Protein AF-A0A9P7VKJ1-F1 (afdb_monomer_lite)

Sequence (214 aa):
MSGSARKLKNKEVDGASSAIRGIANLFDVEMRRRIWWDVLYYDVFVSDALGHSPLIGDDFNTKLPVADVDEKIFSPVSTRIPTPKDLTGFSRDGFRYFDVKCRLALLVRAIQRRIYGHGSSSTSKNGYGYTIDQAASMESEIRSWLNDLTPCYRLDITDLDLSDPDPVLAAQRCEVSITVHRLIIKIYMPFLKKHASVSETVPAPHQASFGSVN

InterPro domains:
  IPR007219 Xylanolytic transcriptional activator, regulatory domain [PF04082] (28-86)

Foldseek 3Di:
DDDDDDDDDPPPDDPPPVPPDDPQAPLSLLVVLLVVLVVLLCLQVVCVVVVHQRPDDPPDDRDQHDQQAPQVPRDSPDNDGDGDPDPDADDPSTRNLSSVSSVLSVLSNVLVCLVPVQVPPPPCPPPDGQDPVNLVVSLVVLVVSLVVDDPLLADDPVPVPPPDDPVVSVVSNCVSVVSSVVSSCVSCVQVPDPPPDDDDDDDDDDGGDDDDDD

Organism: NCBI:txid856835

Secondary structure (DSSP, 8-state):
--------------TTS-TT-----HHHHHHHHHHHHHHHHHHHHHHHHHTPPPSS-S---PPPPPSS--TTT--TT-SSPPPPS--SS--TT-SHHHHHHHHHHHHHHHHHHHHHHTS--TT-TT---S-HHHHHHHHHHHHHHHHHS-GGGS--STT-SSS---HHHHHHHHHHHHHHHHHHHHHHHHHHS--S---SS---------PPP-

Structure (mmCIF, N/CA/C/O backbone):
data_AF-A0A9P7VKJ1-F1
#
_entry.id   AF-A0A9P7VKJ1-F1
#
loop_
_atom_site.group_PDB
_atom_site.id
_atom_site.type_symbol
_atom_site.label_atom_id
_atom_site.label_alt_id
_atom_site.label_comp_id
_atom_site.label_asym_id
_atom_site.label_entity_id
_atom_site.label_seq_id
_atom_site.pdbx_PDB_ins_code
_atom_site.Cartn_x
_atom_site.Cartn_y
_atom_site.Cartn_z
_atom_site.occupancy
_atom_site.B_iso_or_equiv
_atom_site.auth_seq_id
_atom_site.auth_comp_id
_atom_site.auth_asym_id
_atom_site.auth_atom_id
_atom_site.pdbx_PDB_model_num
ATOM 1 N N . MET A 1 1 ? 14.820 -13.842 -75.785 1.00 42.66 1 MET A N 1
ATOM 2 C CA . MET A 1 1 ? 14.315 -12.605 -75.152 1.00 42.66 1 MET A CA 1
ATOM 3 C C . MET A 1 1 ? 13.175 -13.008 -74.234 1.00 42.66 1 MET A C 1
ATOM 5 O O . MET A 1 1 ? 12.187 -13.546 -74.708 1.00 42.66 1 MET A O 1
ATOM 9 N N . SER A 1 2 ? 13.423 -12.922 -72.927 1.00 36.62 2 SER A N 1
ATOM 10 C CA . SER A 1 2 ? 12.633 -13.532 -71.852 1.00 36.62 2 SER A CA 1
ATOM 11 C C . SER A 1 2 ? 11.559 -12.559 -71.362 1.00 36.62 2 SER A C 1
ATOM 13 O O . SER A 1 2 ? 11.878 -11.422 -71.018 1.00 36.62 2 SER A O 1
ATOM 15 N N . GLY A 1 3 ? 10.300 -13.000 -71.375 1.00 35.72 3 GLY A N 1
ATOM 16 C CA . GLY A 1 3 ? 9.125 -12.238 -70.964 1.00 35.72 3 GLY A CA 1
ATOM 17 C C . GLY A 1 3 ? 8.563 -12.747 -69.636 1.00 35.72 3 GLY A C 1
ATOM 18 O O . GLY A 1 3 ? 8.190 -13.906 -69.504 1.00 35.72 3 GLY A O 1
ATOM 19 N N . SER A 1 4 ? 8.543 -11.831 -68.674 1.00 41.16 4 SER A N 1
ATOM 20 C CA . SER A 1 4 ? 8.035 -11.875 -67.301 1.00 41.16 4 SER A CA 1
ATOM 21 C C . SER A 1 4 ? 6.700 -12.612 -67.072 1.00 41.16 4 SER A C 1
ATOM 23 O O . SER A 1 4 ? 5.684 -12.264 -67.666 1.00 41.16 4 SER A O 1
ATOM 25 N N . ALA A 1 5 ? 6.673 -13.523 -66.092 1.00 41.12 5 ALA A N 1
ATOM 26 C CA . ALA A 1 5 ? 5.461 -13.937 -65.379 1.00 41.12 5 ALA A CA 1
ATOM 27 C C . ALA A 1 5 ? 5.789 -14.101 -63.882 1.00 41.12 5 ALA A C 1
ATOM 29 O O . ALA A 1 5 ? 6.297 -15.130 -63.436 1.00 41.12 5 ALA A O 1
ATOM 30 N N . ARG A 1 6 ? 5.545 -13.048 -63.091 1.00 42.78 6 ARG A N 1
ATOM 31 C CA . ARG A 1 6 ? 5.682 -13.077 -61.626 1.00 42.78 6 ARG A CA 1
ATOM 32 C C . ARG A 1 6 ? 4.480 -13.805 -61.024 1.00 42.78 6 ARG A C 1
ATOM 34 O O . ARG A 1 6 ? 3.380 -13.267 -60.979 1.00 42.78 6 ARG A O 1
ATOM 41 N N . LYS A 1 7 ? 4.705 -15.023 -60.534 1.00 41.03 7 LYS A N 1
ATOM 42 C CA . LYS A 1 7 ? 3.745 -15.772 -59.717 1.00 41.03 7 LYS A CA 1
ATOM 43 C C . LYS A 1 7 ? 3.812 -15.241 -58.281 1.00 41.03 7 LYS A C 1
ATOM 45 O O . LYS A 1 7 ? 4.754 -15.542 -57.552 1.00 41.03 7 LYS A O 1
ATOM 50 N N . LEU A 1 8 ? 2.834 -14.422 -57.896 1.00 40.88 8 LEU A N 1
ATOM 51 C CA . LEU A 1 8 ? 2.594 -14.033 -56.505 1.00 40.88 8 LEU A CA 1
ATOM 52 C C . LEU A 1 8 ? 2.196 -15.289 -55.724 1.00 40.88 8 LEU A C 1
ATOM 54 O O . LEU A 1 8 ? 1.120 -15.848 -55.924 1.00 40.88 8 LEU A O 1
ATOM 58 N N . LYS A 1 9 ? 3.097 -15.772 -54.869 1.00 38.78 9 LYS A N 1
ATOM 59 C CA . LYS A 1 9 ? 2.784 -16.801 -53.880 1.00 38.78 9 LYS A CA 1
ATOM 60 C C . LYS A 1 9 ? 2.324 -16.071 -52.623 1.00 38.78 9 LYS A C 1
ATOM 62 O O . LYS A 1 9 ? 3.159 -15.552 -51.886 1.00 38.78 9 LYS A O 1
ATOM 67 N N . ASN A 1 10 ? 1.007 -16.006 -52.423 1.00 35.53 10 ASN A N 1
ATOM 68 C CA . ASN A 1 10 ? 0.403 -15.607 -51.156 1.00 35.53 10 ASN A CA 1
ATOM 69 C C . ASN A 1 10 ? 1.017 -16.463 -50.047 1.00 35.53 10 ASN A C 1
ATOM 71 O O . ASN A 1 10 ? 0.838 -17.680 -50.009 1.00 35.53 10 ASN A O 1
ATOM 75 N N . LYS A 1 11 ? 1.803 -15.816 -49.190 1.00 38.12 11 LYS A N 1
ATOM 76 C CA . LYS A 1 11 ? 2.330 -16.388 -47.959 1.00 38.12 11 LYS A CA 1
ATOM 77 C C . LYS A 1 11 ? 1.431 -15.894 -46.831 1.00 38.12 11 LYS A C 1
ATOM 79 O O . LYS A 1 11 ? 1.820 -15.046 -46.039 1.00 38.12 11 LYS A O 1
ATOM 84 N N . GLU A 1 12 ? 0.201 -16.385 -46.830 1.00 42.88 12 GLU A N 1
ATOM 85 C CA . GLU A 1 12 ? -0.650 -16.359 -45.650 1.00 42.88 12 GLU A CA 1
ATOM 86 C C . GLU A 1 12 ? -0.105 -17.472 -44.749 1.00 42.88 12 GLU A C 1
ATOM 88 O O . GLU A 1 12 ? -0.239 -18.655 -45.046 1.00 42.88 12 GLU A O 1
ATOM 93 N N . VAL A 1 13 ? 0.698 -17.087 -43.758 1.00 43.69 13 VAL A N 1
ATOM 94 C CA . VAL A 1 13 ? 1.260 -18.005 -42.763 1.00 43.69 13 VAL A CA 1
ATOM 95 C C . VAL A 1 13 ? 0.797 -17.494 -41.415 1.00 43.69 13 VAL A C 1
ATOM 97 O O . VAL A 1 13 ? 1.405 -16.588 -40.852 1.00 43.69 13 VAL A O 1
ATOM 100 N N . ASP A 1 14 ? -0.347 -18.019 -40.981 1.00 40.78 14 ASP A N 1
ATOM 101 C CA . ASP A 1 14 ? -0.637 -18.509 -39.627 1.00 40.78 14 ASP A CA 1
ATOM 102 C C . ASP A 1 14 ? 0.000 -17.760 -38.442 1.00 40.78 14 ASP A C 1
ATOM 104 O O . ASP A 1 14 ? 0.464 -18.358 -37.473 1.00 40.78 14 ASP A O 1
ATOM 108 N N . GLY A 1 15 ? -0.020 -16.427 -38.473 1.00 38.56 15 GLY A N 1
ATOM 109 C CA . GLY A 1 15 ? 0.403 -15.581 -37.353 1.00 38.56 15 GLY A CA 1
ATOM 110 C C . GLY A 1 15 ? -0.652 -15.437 -36.251 1.00 38.56 15 GLY A C 1
ATOM 111 O O . GLY A 1 15 ? -0.359 -14.896 -35.190 1.00 38.56 15 GLY A O 1
ATOM 112 N N . ALA A 1 16 ? -1.877 -15.920 -36.475 1.00 41.72 16 ALA A N 1
ATOM 113 C CA . ALA A 1 16 ? -3.011 -15.689 -35.578 1.00 41.72 16 ALA A CA 1
ATOM 114 C C . ALA A 1 16 ? -3.321 -16.861 -34.622 1.00 41.72 16 ALA A C 1
ATOM 116 O O . ALA A 1 16 ? -4.197 -16.730 -33.772 1.00 41.72 16 ALA A O 1
ATOM 117 N N . SER A 1 17 ? -2.603 -17.991 -34.711 1.00 40.66 17 SER A N 1
ATOM 118 C CA . SER A 1 17 ? -2.894 -19.205 -33.918 1.00 40.66 17 SER A CA 1
ATOM 119 C C . SER A 1 17 ? -1.750 -19.664 -32.994 1.00 40.66 17 SER A C 1
ATOM 121 O O . SER A 1 17 ? -1.771 -20.765 -32.458 1.00 40.66 17 SER A O 1
ATOM 123 N N . SER A 1 18 ? -0.756 -18.808 -32.729 1.00 38.19 18 SER A N 1
ATOM 124 C CA . SER A 1 18 ? 0.226 -19.033 -31.644 1.00 38.19 18 SER A CA 1
ATOM 125 C C . SER A 1 18 ? -0.202 -18.380 -30.314 1.00 38.19 18 SER A C 1
ATOM 127 O O . SER A 1 18 ? 0.566 -18.329 -29.351 1.00 38.19 18 SER A O 1
ATOM 129 N N . ALA A 1 19 ? -1.427 -17.857 -30.254 1.00 45.09 19 ALA A N 1
ATOM 130 C CA . ALA A 1 19 ? -1.879 -16.889 -29.260 1.00 45.09 19 ALA A CA 1
ATOM 131 C C . ALA A 1 19 ? -2.273 -17.457 -27.879 1.00 45.09 19 ALA A C 1
ATOM 133 O O . ALA A 1 19 ? -2.806 -16.703 -27.074 1.00 45.09 19 ALA A O 1
ATOM 134 N N . ILE A 1 20 ? -2.049 -18.742 -27.556 1.00 49.34 20 ILE A N 1
ATOM 135 C CA . ILE A 1 20 ? -2.598 -19.311 -26.297 1.00 49.34 20 ILE A CA 1
ATOM 136 C C . ILE A 1 20 ? -1.566 -19.967 -25.357 1.00 49.34 20 ILE A C 1
ATOM 138 O O . ILE A 1 20 ? -1.874 -20.185 -24.189 1.00 49.34 20 ILE A O 1
ATOM 142 N N . ARG A 1 21 ? -0.303 -20.184 -25.752 1.00 49.09 21 ARG A N 1
ATOM 143 C CA . ARG A 1 21 ? 0.760 -20.590 -24.795 1.00 49.09 21 ARG A CA 1
ATOM 144 C C . ARG A 1 21 ? 2.123 -19.975 -25.111 1.00 49.09 21 ARG A C 1
ATOM 146 O O . ARG A 1 21 ? 3.131 -20.671 -25.186 1.00 49.09 21 ARG A O 1
ATOM 153 N N . GLY A 1 22 ? 2.160 -18.656 -25.282 1.00 53.81 22 GLY A N 1
ATOM 154 C CA . GLY A 1 22 ? 3.419 -17.917 -25.230 1.00 53.81 22 GLY A CA 1
ATOM 155 C C . GLY A 1 22 ? 3.964 -17.960 -23.804 1.00 53.81 22 GLY A C 1
ATOM 156 O O . GLY A 1 22 ? 3.258 -17.589 -22.868 1.00 53.81 22 GLY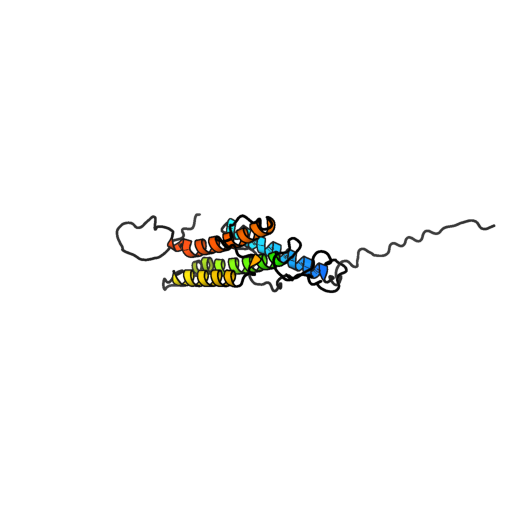 A O 1
ATOM 157 N N . ILE A 1 23 ? 5.193 -18.441 -23.621 1.00 65.75 23 ILE A N 1
ATOM 158 C CA . ILE A 1 23 ? 5.924 -18.287 -22.360 1.00 65.75 23 ILE A CA 1
ATOM 159 C C . ILE A 1 23 ? 5.992 -16.780 -22.104 1.00 65.75 23 ILE A C 1
ATOM 161 O O . ILE A 1 23 ? 6.700 -16.074 -22.818 1.00 65.75 23 ILE A O 1
ATOM 165 N N . ALA A 1 24 ? 5.190 -16.282 -21.160 1.00 76.94 24 ALA A N 1
ATOM 166 C CA . ALA A 1 24 ? 5.192 -14.868 -20.810 1.00 76.94 24 ALA A CA 1
ATOM 167 C C . ALA A 1 24 ? 6.629 -14.482 -20.443 1.00 76.94 24 ALA A C 1
ATOM 169 O O . ALA A 1 24 ? 7.250 -15.146 -19.605 1.00 76.94 24 ALA A O 1
ATOM 170 N N . ASN A 1 25 ? 7.170 -13.461 -21.107 1.00 89.25 25 ASN A N 1
ATOM 171 C CA . ASN A 1 25 ? 8.521 -13.003 -20.805 1.00 89.25 25 ASN A CA 1
ATOM 172 C C . ASN A 1 25 ? 8.555 -12.421 -19.375 1.00 89.25 25 ASN A C 1
ATOM 174 O O . ASN A 1 25 ? 7.516 -12.173 -18.753 1.00 89.25 25 ASN A O 1
ATOM 178 N N . LEU A 1 26 ? 9.755 -12.234 -18.820 1.00 93.25 26 LEU A N 1
ATOM 179 C CA . LEU A 1 26 ? 9.924 -11.759 -17.442 1.00 93.25 26 LEU A CA 1
ATOM 180 C C . LEU A 1 26 ? 9.160 -10.452 -17.179 1.00 93.25 26 LEU A C 1
ATOM 182 O O . LEU A 1 26 ? 8.558 -10.286 -16.117 1.00 93.25 26 LEU A O 1
ATOM 186 N N . PHE A 1 27 ? 9.185 -9.546 -18.152 1.00 93.94 27 PHE A N 1
ATOM 187 C CA . PHE A 1 27 ? 8.498 -8.268 -18.087 1.00 93.94 27 PHE A CA 1
ATOM 188 C C . PHE A 1 27 ? 6.981 -8.445 -17.989 1.00 93.94 27 PHE A C 1
ATOM 190 O O . PHE A 1 27 ? 6.378 -7.905 -17.070 1.00 93.94 27 PHE A O 1
ATOM 197 N N . ASP A 1 28 ? 6.368 -9.271 -18.840 1.00 94.25 28 ASP A N 1
ATOM 198 C CA . ASP A 1 28 ? 4.924 -9.541 -18.819 1.00 94.25 28 ASP A CA 1
ATOM 199 C C . ASP A 1 28 ? 4.477 -10.158 -17.488 1.00 94.25 28 ASP A C 1
ATOM 201 O O . ASP A 1 28 ? 3.402 -9.848 -16.968 1.00 94.25 28 ASP A O 1
ATOM 205 N N . VAL A 1 29 ? 5.301 -11.046 -16.923 1.00 94.44 29 VAL A N 1
ATOM 206 C CA . VAL A 1 29 ? 5.040 -11.667 -15.619 1.00 94.44 29 VAL A CA 1
ATOM 207 C C . VAL A 1 29 ? 5.050 -10.620 -14.505 1.00 94.44 29 VAL A C 1
ATOM 209 O O . VAL A 1 29 ? 4.148 -10.618 -13.664 1.00 94.44 29 VAL A O 1
ATOM 212 N N . GLU A 1 30 ? 6.038 -9.726 -14.496 1.00 95.19 30 GLU A N 1
ATOM 213 C CA . GLU A 1 30 ? 6.130 -8.659 -13.498 1.00 95.19 30 GLU A CA 1
ATOM 214 C C . GLU A 1 30 ? 5.039 -7.598 -13.697 1.00 95.19 30 GLU A C 1
ATOM 216 O O . GLU A 1 30 ? 4.400 -7.203 -12.726 1.00 95.19 30 GLU A O 1
ATOM 221 N N . MET A 1 31 ? 4.737 -7.198 -14.935 1.00 94.88 31 MET A N 1
ATOM 222 C CA . MET A 1 31 ? 3.645 -6.265 -15.235 1.00 94.88 31 MET A CA 1
ATOM 223 C C . MET A 1 31 ? 2.296 -6.819 -14.782 1.00 94.88 31 MET A C 1
ATOM 225 O O . MET A 1 31 ? 1.540 -6.119 -14.110 1.00 94.88 31 MET A O 1
ATOM 229 N N . ARG A 1 32 ? 2.007 -8.099 -15.056 1.00 95.88 32 ARG A N 1
ATOM 230 C CA . ARG A 1 32 ? 0.784 -8.752 -14.563 1.00 95.88 32 ARG A CA 1
ATOM 231 C C . ARG A 1 32 ? 0.726 -8.755 -13.037 1.00 95.88 32 ARG A C 1
ATOM 233 O O . ARG A 1 32 ? -0.339 -8.517 -12.476 1.00 95.88 32 ARG A O 1
ATOM 240 N N . ARG A 1 33 ? 1.857 -9.005 -12.366 1.00 96.75 33 ARG A N 1
ATOM 241 C CA . ARG A 1 33 ? 1.947 -8.951 -10.900 1.00 96.75 33 ARG A CA 1
ATOM 242 C C . ARG A 1 33 ? 1.640 -7.544 -10.384 1.00 96.75 33 ARG A C 1
ATOM 244 O O . ARG A 1 33 ? 0.832 -7.416 -9.472 1.00 96.75 33 ARG A O 1
ATOM 251 N N . ARG A 1 34 ? 2.231 -6.505 -10.978 1.00 96.31 34 ARG A N 1
ATOM 252 C CA . ARG A 1 34 ? 1.988 -5.098 -10.612 1.00 96.31 34 ARG A CA 1
ATOM 253 C C . ARG A 1 34 ? 0.523 -4.712 -10.791 1.00 96.31 34 ARG A C 1
ATOM 255 O O . ARG A 1 34 ? -0.076 -4.205 -9.855 1.00 96.31 34 ARG A O 1
ATOM 262 N N . ILE A 1 35 ? -0.069 -5.042 -11.939 1.00 97.38 35 ILE A N 1
ATOM 263 C CA . ILE A 1 35 ? -1.493 -4.795 -12.215 1.00 97.38 35 ILE A CA 1
ATOM 264 C C . ILE A 1 35 ? -2.374 -5.500 -11.182 1.00 97.38 35 ILE A C 1
ATOM 266 O O . ILE A 1 35 ? -3.295 -4.896 -10.646 1.00 97.38 35 ILE A O 1
ATOM 270 N N . TRP A 1 36 ? -2.079 -6.762 -10.867 1.00 97.81 36 TRP A N 1
ATOM 271 C CA . TRP A 1 36 ? -2.838 -7.509 -9.866 1.00 97.81 36 TRP A CA 1
ATOM 272 C C . TRP A 1 36 ? -2.807 -6.825 -8.489 1.00 97.81 36 TRP A C 1
ATOM 274 O O . TRP A 1 36 ? -3.844 -6.699 -7.841 1.00 97.81 36 TRP A O 1
ATOM 284 N N . TRP A 1 37 ? -1.640 -6.335 -8.063 1.00 98.06 37 TRP A N 1
ATOM 285 C CA . TRP A 1 37 ? -1.504 -5.603 -6.800 1.00 98.06 37 TRP A CA 1
ATOM 286 C C . TRP A 1 37 ? -2.204 -4.246 -6.815 1.00 98.06 37 TRP A C 1
ATOM 288 O O . TRP A 1 37 ? -2.735 -3.837 -5.786 1.00 98.06 37 TRP A O 1
ATOM 298 N N . ASP A 1 38 ? -2.241 -3.570 -7.961 1.00 97.44 38 ASP A N 1
ATOM 299 C CA . ASP A 1 38 ? -2.967 -2.309 -8.108 1.00 97.44 38 ASP A CA 1
ATOM 300 C C . ASP A 1 38 ? -4.482 -2.537 -7.985 1.00 97.44 38 ASP A C 1
ATOM 302 O O . ASP A 1 38 ? -5.162 -1.837 -7.237 1.00 97.44 38 ASP A O 1
ATOM 306 N N . VAL A 1 39 ? -5.000 -3.605 -8.606 1.00 98.00 39 VAL A N 1
ATOM 307 C CA . VAL A 1 39 ? -6.400 -4.036 -8.447 1.00 98.00 39 VAL A CA 1
ATOM 308 C C . VAL A 1 39 ? -6.719 -4.358 -6.985 1.00 98.00 39 VAL A C 1
ATOM 310 O O . VAL A 1 39 ? -7.727 -3.875 -6.473 1.00 98.00 39 VAL A O 1
ATOM 313 N N . LEU A 1 40 ? -5.863 -5.118 -6.290 1.00 97.25 40 LEU A N 1
ATOM 314 C CA . LEU A 1 40 ? -6.049 -5.410 -4.862 1.00 97.25 40 LEU A CA 1
ATOM 315 C C . LEU A 1 40 ? -6.032 -4.134 -4.011 1.00 97.25 40 LEU A C 1
ATOM 317 O O . LEU A 1 40 ? -6.855 -3.983 -3.111 1.00 97.25 40 LEU A O 1
ATOM 321 N N . TYR A 1 41 ? -5.099 -3.220 -4.282 1.00 97.38 41 TYR A N 1
ATOM 322 C CA . TYR A 1 41 ? -5.015 -1.944 -3.579 1.00 97.38 41 TYR A CA 1
ATOM 323 C C . TYR A 1 41 ? -6.338 -1.178 -3.713 1.00 97.38 41 TYR A C 1
ATOM 325 O O . TYR A 1 41 ? -6.924 -0.786 -2.704 1.00 97.38 41 TYR A O 1
ATOM 333 N N . TYR A 1 42 ? -6.859 -1.020 -4.933 1.00 97.25 42 TYR A N 1
ATOM 334 C CA . TYR A 1 42 ? -8.128 -0.323 -5.137 1.00 97.25 42 TYR A CA 1
ATOM 335 C C . TYR A 1 42 ? -9.316 -1.059 -4.518 1.00 97.25 42 TYR A C 1
ATOM 337 O O . TYR A 1 42 ? -10.148 -0.405 -3.897 1.00 97.25 42 TYR A O 1
ATOM 345 N N . ASP A 1 43 ? -9.376 -2.387 -4.607 1.00 96.75 43 ASP A N 1
ATOM 346 C CA . ASP A 1 43 ? -10.415 -3.176 -3.939 1.00 96.75 43 ASP A CA 1
ATOM 347 C C . ASP A 1 43 ? -10.448 -2.906 -2.424 1.00 96.75 43 ASP A C 1
ATOM 349 O O . ASP A 1 43 ? -11.510 -2.632 -1.864 1.00 96.75 43 ASP A O 1
ATOM 353 N N . VAL A 1 44 ? -9.282 -2.871 -1.767 1.00 95.19 44 VAL A N 1
ATOM 354 C CA . VAL A 1 44 ? -9.174 -2.576 -0.329 1.00 95.19 44 VAL A CA 1
ATOM 355 C C . VAL A 1 44 ? -9.596 -1.142 -0.008 1.00 95.19 44 VAL A C 1
ATOM 357 O O . VAL A 1 44 ? -10.423 -0.924 0.879 1.00 95.19 44 VAL A O 1
ATOM 360 N N . PHE A 1 45 ? -9.038 -0.150 -0.704 1.00 95.00 45 PHE A N 1
ATOM 361 C CA . PHE A 1 45 ? -9.225 1.257 -0.342 1.00 95.00 45 PHE A CA 1
ATOM 362 C C . PHE A 1 45 ? -10.572 1.835 -0.778 1.00 95.00 45 PHE A C 1
ATOM 364 O O . PHE A 1 45 ? -11.143 2.651 -0.052 1.00 95.00 45 PHE A O 1
ATOM 371 N N . VAL A 1 46 ? -11.111 1.405 -1.919 1.00 95.31 46 VAL A N 1
ATOM 372 C CA . VAL A 1 46 ? -12.459 1.800 -2.349 1.00 95.31 46 VAL A CA 1
ATOM 373 C C . VAL A 1 46 ? -13.498 1.172 -1.425 1.00 95.31 46 VAL A C 1
ATOM 375 O O . VAL A 1 46 ? -14.387 1.878 -0.953 1.00 95.31 46 VAL A O 1
ATOM 378 N N . SER A 1 47 ? -13.351 -0.111 -1.081 1.00 92.81 47 SER A N 1
ATOM 379 C CA . SER A 1 47 ? -14.256 -0.761 -0.126 1.00 92.81 47 SER A CA 1
ATOM 380 C C . SER A 1 47 ? -14.185 -0.103 1.254 1.00 92.81 47 SER A C 1
ATOM 382 O O . SER A 1 47 ? -15.226 0.184 1.840 1.00 92.81 47 SER A O 1
ATOM 384 N N . ASP A 1 48 ? -12.984 0.247 1.734 1.00 90.19 48 ASP A N 1
ATOM 385 C CA . ASP A 1 48 ? -12.796 1.002 2.983 1.00 90.19 48 ASP A CA 1
ATOM 386 C C . ASP A 1 48 ? -13.546 2.340 2.980 1.00 90.19 48 ASP A C 1
ATOM 388 O O . ASP A 1 48 ? -14.224 2.670 3.956 1.00 90.19 48 ASP A O 1
ATOM 392 N N . ALA A 1 49 ? -13.434 3.097 1.885 1.00 90.06 49 ALA A N 1
ATOM 393 C CA . ALA A 1 49 ? -14.082 4.395 1.728 1.00 90.06 49 ALA A CA 1
ATOM 394 C C . ALA A 1 49 ? -15.614 4.286 1.664 1.00 90.06 49 ALA A C 1
ATOM 396 O O . ALA A 1 49 ? -16.311 5.165 2.168 1.00 90.06 49 ALA A O 1
ATOM 397 N N . LEU A 1 50 ? -16.133 3.201 1.083 1.00 90.56 50 LEU A N 1
ATOM 398 C CA . LEU A 1 50 ? -17.568 2.923 0.984 1.00 90.56 50 LEU A CA 1
ATOM 399 C C . LEU A 1 50 ? -18.132 2.179 2.208 1.00 90.56 50 LEU A C 1
ATOM 401 O O . LEU A 1 50 ? -19.339 1.979 2.305 1.00 90.56 50 LEU A O 1
ATOM 405 N N . GLY A 1 51 ? -17.282 1.772 3.156 1.00 85.62 51 GLY A N 1
ATOM 406 C CA . GLY A 1 51 ? -17.697 0.994 4.326 1.00 85.62 51 GLY A CA 1
ATOM 407 C C . GLY A 1 51 ? -18.078 -0.457 4.008 1.00 85.62 51 GLY A C 1
ATOM 408 O O . GLY A 1 51 ? -18.807 -1.080 4.779 1.00 85.62 51 GLY A O 1
ATOM 409 N N . HIS A 1 52 ? -17.595 -0.999 2.890 1.00 87.44 52 HIS A N 1
ATOM 410 C CA . HIS A 1 52 ? -17.804 -2.383 2.472 1.00 87.44 52 HIS A CA 1
ATOM 411 C C . HIS A 1 52 ? -16.586 -3.261 2.779 1.00 87.44 52 HIS A C 1
ATOM 413 O O . HIS A 1 52 ? -15.474 -2.776 2.994 1.00 87.44 52 HIS A O 1
ATOM 419 N N . SER A 1 53 ? -16.798 -4.578 2.795 1.00 87.56 53 SER A N 1
ATOM 420 C CA . SER A 1 53 ? -15.686 -5.528 2.769 1.00 87.56 53 SER A CA 1
ATOM 421 C C . SER A 1 53 ? -15.056 -5.534 1.373 1.00 87.56 53 SER A C 1
ATOM 423 O O . SER A 1 53 ? -15.813 -5.518 0.401 1.00 87.56 53 SER A O 1
ATOM 425 N N . PRO A 1 54 ? -13.718 -5.626 1.260 1.00 91.56 54 PRO A N 1
ATOM 426 C CA . PRO A 1 54 ? -13.053 -5.906 -0.012 1.00 91.56 54 PRO A CA 1
ATOM 427 C C . PRO A 1 54 ? -13.620 -7.171 -0.671 1.00 91.56 54 PRO A C 1
ATOM 429 O O . PRO A 1 54 ? -13.992 -8.120 0.033 1.00 91.56 54 PRO A O 1
ATOM 432 N N . LEU A 1 55 ? -13.697 -7.175 -2.003 1.00 91.94 55 LEU A N 1
ATOM 433 C CA . LEU A 1 55 ? -14.230 -8.284 -2.800 1.00 91.94 55 LEU A CA 1
ATOM 434 C C . LEU A 1 55 ? -13.212 -9.417 -2.960 1.00 91.94 55 LEU A C 1
ATOM 436 O O . LEU A 1 55 ? -13.592 -10.580 -3.099 1.00 91.94 55 LEU A O 1
ATOM 440 N N . ILE A 1 56 ? -11.920 -9.087 -2.963 1.00 94.19 56 ILE A N 1
ATOM 441 C CA . ILE A 1 56 ? -10.837 -10.052 -3.131 1.00 94.19 56 ILE A CA 1
ATOM 442 C C . ILE A 1 56 ? -10.506 -10.676 -1.773 1.00 94.19 56 ILE A C 1
ATOM 444 O O . ILE A 1 56 ? -10.011 -10.020 -0.848 1.00 94.19 56 ILE A O 1
ATOM 448 N N . GLY A 1 57 ? -10.757 -11.983 -1.683 1.00 89.25 57 GLY A N 1
ATOM 449 C CA . GLY A 1 57 ? -10.455 -12.812 -0.522 1.00 89.25 57 GLY A CA 1
ATOM 450 C C . GLY A 1 57 ? -8.957 -13.001 -0.255 1.00 89.25 57 GLY A C 1
ATOM 451 O O . GLY A 1 57 ? -8.080 -12.422 -0.900 1.00 89.25 57 GLY A O 1
ATOM 452 N N . ASP A 1 58 ? -8.638 -13.797 0.759 1.00 86.19 58 ASP A N 1
ATOM 453 C CA . ASP A 1 58 ? -7.262 -14.057 1.207 1.00 86.19 58 ASP A CA 1
ATOM 454 C C . ASP A 1 58 ? -6.564 -15.194 0.443 1.00 86.19 58 ASP A C 1
ATOM 456 O O . ASP A 1 58 ? -5.375 -15.446 0.618 1.00 86.19 58 ASP A O 1
ATOM 460 N N . ASP A 1 59 ? -7.304 -15.863 -0.423 1.00 89.00 59 ASP A N 1
ATOM 461 C CA . ASP A 1 59 ? -6.989 -17.077 -1.162 1.00 89.00 59 ASP A CA 1
ATOM 462 C C . ASP A 1 59 ? -6.180 -16.816 -2.447 1.00 89.00 59 ASP A C 1
ATOM 464 O O . ASP A 1 59 ? -6.335 -17.487 -3.467 1.00 89.00 59 ASP A O 1
ATOM 468 N N . PHE A 1 60 ? -5.249 -15.859 -2.387 1.00 92.44 60 PHE A N 1
ATOM 469 C CA . PHE A 1 60 ? -4.275 -15.599 -3.447 1.00 92.44 60 PHE A CA 1
ATOM 470 C C . PHE A 1 60 ? -2.853 -15.966 -3.016 1.00 92.44 60 PHE A C 1
ATOM 472 O O . PHE A 1 60 ? -2.489 -15.927 -1.844 1.00 92.44 60 PHE A O 1
ATOM 479 N N . ASN A 1 61 ? -2.002 -16.274 -3.994 1.00 93.00 61 ASN A N 1
ATOM 480 C CA . ASN A 1 61 ? -0.589 -16.606 -3.786 1.00 93.00 61 ASN A CA 1
ATOM 481 C C . ASN A 1 61 ? 0.367 -15.667 -4.544 1.00 93.00 61 ASN A C 1
ATOM 483 O O . ASN A 1 61 ? 1.558 -15.960 -4.692 1.00 93.00 61 ASN A O 1
ATOM 487 N N . THR A 1 62 ? -0.146 -14.536 -5.035 1.00 95.56 62 THR A N 1
ATOM 488 C CA . THR A 1 62 ? 0.638 -13.536 -5.757 1.00 95.56 62 THR A CA 1
ATOM 489 C C . THR A 1 62 ? 1.692 -12.926 -4.835 1.00 95.56 62 THR A C 1
ATOM 491 O O . THR A 1 62 ? 1.379 -12.293 -3.829 1.00 95.56 62 THR A O 1
ATOM 494 N N . LYS A 1 63 ? 2.969 -13.109 -5.183 1.00 95.62 63 LYS A N 1
ATOM 495 C CA . LYS A 1 63 ? 4.100 -12.512 -4.456 1.00 95.62 63 LYS A CA 1
ATOM 496 C C . LYS A 1 63 ? 4.101 -10.991 -4.606 1.00 95.62 63 LYS A C 1
ATOM 498 O O . LYS A 1 63 ? 3.589 -10.482 -5.603 1.00 95.62 63 LYS A O 1
ATOM 503 N N . LEU A 1 64 ? 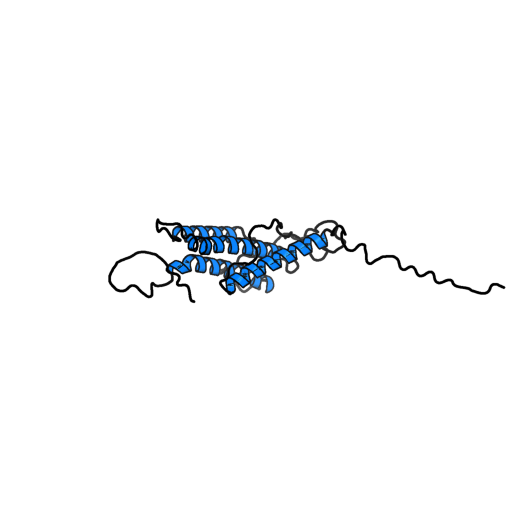4.732 -10.285 -3.666 1.00 95.88 64 LEU A N 1
ATOM 504 C CA . LEU A 1 64 ? 4.966 -8.845 -3.795 1.00 95.88 64 LEU A CA 1
ATOM 505 C C . LEU A 1 64 ? 5.751 -8.523 -5.089 1.00 95.88 64 LEU A C 1
ATOM 507 O O . LEU A 1 64 ? 6.579 -9.337 -5.527 1.00 95.88 64 LEU A O 1
ATOM 511 N N . PRO A 1 65 ? 5.478 -7.375 -5.732 1.00 95.12 65 PRO A N 1
ATOM 512 C CA . PRO A 1 65 ? 6.273 -6.876 -6.849 1.00 95.12 65 PRO A CA 1
ATOM 513 C C . PRO A 1 65 ? 7.715 -6.614 -6.427 1.00 95.12 65 PRO A C 1
ATOM 515 O O . PRO A 1 65 ? 8.003 -6.394 -5.250 1.00 95.12 65 PRO A O 1
ATOM 518 N N . VAL A 1 66 ? 8.632 -6.626 -7.390 1.00 93.00 66 VAL A N 1
ATOM 519 C CA . VAL A 1 66 ? 10.021 -6.273 -7.087 1.00 93.00 66 VAL A CA 1
ATOM 520 C C . VAL A 1 66 ? 10.106 -4.757 -6.906 1.00 93.00 66 VAL A C 1
ATOM 522 O O . VAL A 1 66 ? 9.732 -4.007 -7.804 1.00 93.00 66 VAL A O 1
ATOM 525 N N . ALA A 1 67 ? 10.568 -4.316 -5.734 1.00 90.56 67 ALA A N 1
ATOM 526 C CA . ALA A 1 67 ? 10.660 -2.900 -5.375 1.00 90.56 67 ALA A CA 1
ATOM 527 C C . ALA A 1 67 ? 11.859 -2.204 -6.040 1.00 90.56 67 ALA A C 1
ATOM 529 O O . ALA A 1 67 ? 11.739 -1.104 -6.581 1.00 90.56 67 ALA A O 1
ATOM 530 N N . ASP A 1 68 ? 13.019 -2.862 -6.002 1.00 91.19 68 ASP A N 1
ATOM 531 C CA . ASP A 1 68 ? 14.283 -2.323 -6.496 1.00 91.19 68 ASP A CA 1
ATOM 532 C C . ASP A 1 68 ? 14.453 -2.677 -7.979 1.00 91.19 68 ASP A C 1
ATOM 534 O O . ASP A 1 68 ? 15.180 -3.603 -8.346 1.00 91.19 68 ASP A O 1
ATOM 538 N N . VAL A 1 69 ? 13.741 -1.936 -8.830 1.00 91.44 69 VAL A N 1
ATOM 539 C CA . VAL A 1 69 ? 13.776 -2.074 -10.292 1.00 91.44 69 VAL A CA 1
ATOM 540 C C . VAL A 1 69 ? 14.209 -0.762 -10.932 1.00 91.44 69 VAL A C 1
ATOM 542 O O . VAL A 1 69 ? 13.677 0.300 -10.613 1.00 91.44 69 VAL A O 1
ATOM 545 N N . ASP A 1 70 ? 15.186 -0.833 -11.836 1.00 91.44 70 ASP A N 1
ATOM 546 C CA . ASP A 1 70 ? 15.545 0.292 -12.700 1.00 91.44 70 ASP A CA 1
ATOM 547 C C . ASP A 1 70 ? 14.546 0.388 -13.863 1.00 91.44 70 ASP A C 1
ATOM 549 O O . ASP A 1 70 ? 14.712 -0.234 -14.918 1.00 91.44 70 ASP A O 1
ATOM 553 N N . GLU A 1 71 ? 13.482 1.164 -13.652 1.00 90.88 71 GLU A N 1
ATOM 554 C CA . GLU A 1 71 ? 12.384 1.339 -14.612 1.00 90.88 71 GLU A CA 1
ATOM 555 C C . GLU A 1 71 ? 12.838 1.929 -15.955 1.00 90.88 71 GLU A C 1
ATOM 557 O O . GLU A 1 71 ? 12.176 1.728 -16.968 1.00 90.88 71 GLU A O 1
ATOM 562 N N . LYS A 1 72 ? 13.992 2.610 -16.013 1.00 90.81 72 LYS A N 1
ATOM 563 C CA . LYS A 1 72 ? 14.491 3.213 -17.263 1.00 90.81 72 LYS A CA 1
ATOM 564 C C . LYS A 1 72 ? 14.950 2.173 -18.275 1.00 90.81 72 LYS A C 1
ATOM 566 O O . LYS A 1 72 ? 15.005 2.463 -19.469 1.00 90.81 72 LYS A O 1
ATOM 571 N N . ILE A 1 73 ? 15.319 0.986 -17.799 1.00 92.25 73 ILE A N 1
ATOM 572 C CA . ILE A 1 73 ? 15.858 -0.093 -18.633 1.00 92.25 73 ILE A CA 1
ATOM 573 C C . ILE A 1 73 ? 15.047 -1.388 -18.539 1.00 92.25 73 ILE A C 1
ATOM 575 O O . ILE A 1 73 ? 15.295 -2.321 -19.311 1.00 92.25 73 ILE A O 1
ATOM 579 N N . PHE A 1 74 ? 14.076 -1.467 -17.624 1.00 94.19 74 PHE A N 1
ATOM 580 C CA . PHE A 1 74 ? 13.169 -2.604 -17.549 1.00 94.19 74 PHE A CA 1
ATOM 581 C C . PHE A 1 74 ? 12.183 -2.582 -18.721 1.00 94.19 74 PHE A C 1
ATOM 583 O O . PHE A 1 74 ? 11.425 -1.635 -18.902 1.00 94.19 74 PHE A O 1
ATOM 590 N N . SER A 1 75 ? 12.220 -3.616 -19.560 1.00 93.12 75 SER A N 1
ATOM 591 C CA . SER A 1 75 ? 11.500 -3.641 -20.837 1.00 93.12 75 SER A CA 1
ATOM 592 C C . SER A 1 75 ? 11.124 -5.069 -21.255 1.00 93.12 75 SER A C 1
ATOM 594 O O . SER A 1 75 ? 11.645 -6.027 -20.681 1.00 93.12 75 SER A O 1
ATOM 596 N N . PRO A 1 76 ? 10.279 -5.258 -22.290 1.00 94.62 76 PRO A N 1
ATOM 597 C CA . PRO A 1 76 ? 9.879 -6.588 -22.769 1.00 94.62 76 PRO A CA 1
ATOM 598 C C . PRO A 1 76 ? 11.032 -7.520 -23.168 1.00 94.62 76 PRO A C 1
ATOM 600 O O . PRO A 1 76 ? 10.871 -8.738 -23.181 1.00 94.62 76 PRO A O 1
ATOM 603 N N . VAL A 1 77 ? 12.207 -6.966 -23.486 1.00 92.31 77 VAL A N 1
ATOM 604 C CA . VAL A 1 77 ? 13.406 -7.745 -23.839 1.00 92.31 77 VAL A CA 1
ATOM 605 C C . VAL A 1 77 ? 14.271 -8.104 -22.627 1.00 92.31 77 VAL A C 1
ATOM 607 O O . VAL A 1 77 ? 15.270 -8.811 -22.766 1.00 92.31 77 VAL A O 1
ATOM 610 N N . SER A 1 78 ? 13.923 -7.621 -21.431 1.00 92.50 78 SER A N 1
ATOM 611 C CA . SER A 1 78 ? 14.663 -7.904 -20.207 1.00 92.50 78 SER A CA 1
ATOM 612 C C . SER A 1 78 ? 14.585 -9.390 -19.854 1.00 92.50 78 SER A C 1
ATOM 614 O O . SER A 1 78 ? 13.515 -9.951 -19.634 1.00 92.50 78 SER A O 1
ATOM 616 N N . THR A 1 79 ? 15.749 -10.022 -19.733 1.00 91.06 79 THR A N 1
ATOM 617 C CA . THR A 1 79 ? 15.890 -11.415 -19.275 1.00 91.06 79 THR A CA 1
ATOM 618 C C . THR A 1 79 ? 16.143 -11.523 -17.769 1.00 91.06 79 THR A C 1
ATOM 620 O O . THR A 1 79 ? 16.086 -12.613 -17.206 1.00 91.06 79 THR A O 1
ATOM 623 N N . ARG A 1 80 ? 16.403 -10.390 -17.106 1.00 92.12 80 ARG A N 1
ATOM 624 C CA . ARG A 1 80 ? 16.577 -10.253 -15.654 1.00 92.12 80 ARG A CA 1
ATOM 625 C C . ARG A 1 80 ? 15.976 -8.937 -15.173 1.00 92.12 80 ARG A C 1
ATOM 627 O O . ARG A 1 80 ? 15.907 -7.987 -15.952 1.00 92.12 80 ARG A O 1
ATOM 634 N N . ILE A 1 81 ? 15.586 -8.880 -13.900 1.00 91.75 81 ILE A N 1
ATOM 635 C CA . ILE A 1 81 ? 15.150 -7.632 -13.270 1.00 91.75 81 ILE A CA 1
ATOM 636 C C . ILE A 1 81 ? 16.385 -6.726 -13.142 1.00 91.75 81 ILE A C 1
ATOM 638 O O . ILE A 1 81 ? 17.366 -7.141 -12.517 1.00 91.75 81 ILE A O 1
ATOM 642 N N . PRO A 1 82 ? 16.392 -5.537 -13.759 1.00 92.19 82 PRO A N 1
ATOM 643 C CA . PRO A 1 82 ? 17.512 -4.621 -13.640 1.00 92.19 82 PRO A CA 1
ATOM 644 C C . PRO A 1 82 ? 17.504 -3.950 -12.265 1.00 92.19 82 PRO A C 1
ATOM 646 O O . PRO A 1 82 ? 16.488 -3.404 -11.845 1.00 92.19 82 PRO A O 1
ATOM 649 N N . THR A 1 83 ? 18.637 -3.979 -11.569 1.00 90.06 83 THR A N 1
ATOM 650 C CA . THR A 1 83 ? 18.786 -3.333 -10.260 1.00 90.06 83 THR A CA 1
ATOM 651 C C . THR A 1 83 ? 19.116 -1.845 -10.432 1.00 90.06 83 THR A C 1
ATOM 653 O O . THR A 1 83 ? 19.999 -1.526 -11.234 1.00 90.06 83 THR A O 1
ATOM 656 N N . PRO A 1 84 ? 18.466 -0.936 -9.682 1.00 87.62 84 PRO A N 1
ATOM 657 C CA . PRO A 1 84 ? 18.825 0.476 -9.642 1.00 87.62 84 PRO A CA 1
ATOM 658 C C . PRO A 1 84 ? 20.286 0.688 -9.250 1.00 87.62 84 PRO A C 1
ATOM 660 O O . PRO A 1 84 ? 20.831 -0.026 -8.409 1.00 87.62 84 PRO A O 1
ATOM 663 N N . LYS A 1 85 ? 20.911 1.715 -9.832 1.00 81.62 85 LYS A N 1
ATOM 664 C CA . LYS A 1 85 ? 22.281 2.123 -9.477 1.00 81.62 85 LYS A CA 1
ATOM 665 C C . LYS A 1 85 ? 22.375 2.702 -8.067 1.00 81.62 85 LYS A C 1
ATOM 667 O O . LYS A 1 85 ? 23.414 2.568 -7.432 1.00 81.62 85 LYS A O 1
ATOM 672 N N . ASP A 1 86 ? 21.302 3.341 -7.612 1.00 79.19 86 ASP A N 1
ATOM 673 C CA . ASP A 1 86 ? 21.186 3.905 -6.275 1.00 79.19 86 ASP A CA 1
ATOM 674 C C . ASP A 1 86 ? 20.022 3.238 -5.538 1.00 79.19 86 ASP A C 1
ATOM 676 O O . ASP A 1 86 ? 18.870 3.297 -5.973 1.00 79.19 86 ASP A O 1
ATOM 680 N N . LEU A 1 87 ? 20.348 2.562 -4.439 1.00 75.06 87 LEU A N 1
ATOM 681 C CA . LEU A 1 87 ? 19.381 1.934 -3.536 1.00 75.06 87 LEU A CA 1
ATOM 682 C C . LEU A 1 87 ? 19.087 2.822 -2.320 1.00 75.06 87 LEU A C 1
ATOM 684 O O . LEU A 1 87 ? 18.287 2.454 -1.450 1.00 75.06 87 LEU A O 1
ATOM 688 N N . THR A 1 88 ? 19.730 3.984 -2.229 1.00 70.12 88 THR A N 1
ATOM 689 C CA . THR A 1 88 ? 19.584 4.906 -1.112 1.00 70.12 88 THR A CA 1
ATOM 690 C C . THR A 1 88 ? 18.486 5.924 -1.414 1.00 70.12 88 THR A C 1
ATOM 692 O O . THR A 1 88 ? 18.433 6.541 -2.470 1.00 70.12 88 THR A O 1
ATOM 695 N N . GLY A 1 89 ? 17.540 6.056 -0.486 1.00 74.38 89 GLY A N 1
ATOM 696 C CA . GLY A 1 89 ? 16.521 7.102 -0.539 1.00 74.38 89 GLY A CA 1
ATOM 697 C C . GLY A 1 89 ? 15.404 6.932 -1.579 1.00 74.38 89 GLY A C 1
ATOM 698 O O . GLY A 1 89 ? 15.046 5.831 -2.009 1.00 74.38 89 GLY A O 1
ATOM 699 N N . PHE A 1 90 ? 14.775 8.069 -1.875 1.00 83.06 90 PHE A N 1
ATOM 700 C CA . PHE A 1 90 ? 13.646 8.211 -2.790 1.00 83.06 90 PHE A CA 1
ATOM 701 C C . PHE A 1 90 ? 14.137 8.348 -4.233 1.00 83.06 90 PHE A C 1
ATOM 703 O O . PHE A 1 90 ? 15.056 9.110 -4.514 1.00 83.06 90 PHE A O 1
ATOM 710 N N . SER A 1 91 ? 13.469 7.654 -5.152 1.00 84.50 91 SER A N 1
ATOM 711 C CA . SER A 1 91 ? 13.637 7.839 -6.591 1.00 84.50 91 SER A CA 1
ATOM 712 C C . SER A 1 91 ? 12.268 8.082 -7.206 1.0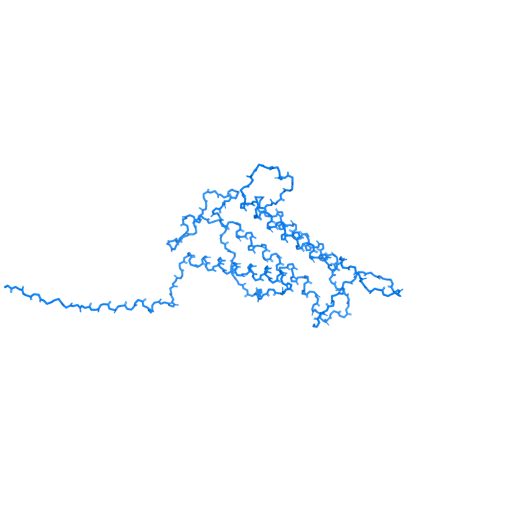0 84.50 91 SER A C 1
ATOM 714 O O . SER A 1 91 ? 11.378 7.242 -7.065 1.00 84.50 91 SER A O 1
ATOM 716 N N . ARG A 1 92 ? 12.105 9.214 -7.900 1.00 83.06 92 ARG A N 1
ATOM 717 C CA . ARG A 1 92 ? 10.848 9.573 -8.576 1.00 83.06 92 ARG A CA 1
ATOM 718 C C . ARG A 1 92 ? 10.463 8.555 -9.650 1.00 83.06 92 ARG A C 1
ATOM 720 O O . ARG A 1 92 ? 9.292 8.226 -9.780 1.00 83.06 92 ARG A O 1
ATOM 727 N N . ASP A 1 93 ? 11.456 8.041 -10.370 1.00 82.88 93 ASP A N 1
ATOM 728 C CA . ASP A 1 93 ? 11.271 7.021 -11.409 1.00 82.88 93 ASP A CA 1
ATOM 729 C C . ASP A 1 93 ? 11.288 5.594 -10.826 1.00 82.88 93 ASP A C 1
ATOM 731 O O . ASP A 1 93 ? 11.252 4.613 -11.563 1.00 82.88 93 ASP A O 1
ATOM 735 N N . GLY A 1 94 ? 11.429 5.461 -9.504 1.00 84.75 94 GLY A N 1
ATOM 736 C CA . GLY A 1 94 ? 11.579 4.183 -8.826 1.00 84.75 94 GLY A CA 1
ATOM 737 C C . GLY A 1 94 ? 10.244 3.533 -8.484 1.00 84.75 94 GLY A C 1
ATOM 738 O O . GLY A 1 94 ? 9.249 4.191 -8.192 1.00 84.75 94 GLY A O 1
ATOM 739 N N . PHE A 1 95 ? 10.252 2.205 -8.420 1.00 89.31 95 PHE A N 1
ATOM 740 C CA . PHE A 1 95 ? 9.060 1.416 -8.107 1.00 89.31 95 PHE A CA 1
ATOM 741 C C . PHE A 1 95 ? 8.900 1.092 -6.608 1.00 89.31 95 PHE A C 1
ATOM 743 O O . PHE A 1 95 ? 7.946 0.441 -6.187 1.00 89.31 95 PHE A O 1
ATOM 750 N N . ARG A 1 96 ? 9.817 1.583 -5.766 1.00 91.44 96 ARG A N 1
ATOM 751 C CA . ARG A 1 96 ? 9.893 1.254 -4.331 1.00 91.44 96 ARG A CA 1
ATOM 752 C C . ARG A 1 96 ? 8.655 1.686 -3.549 1.00 91.44 96 ARG A C 1
ATOM 754 O O . ARG A 1 96 ? 8.213 0.967 -2.659 1.00 91.44 96 ARG A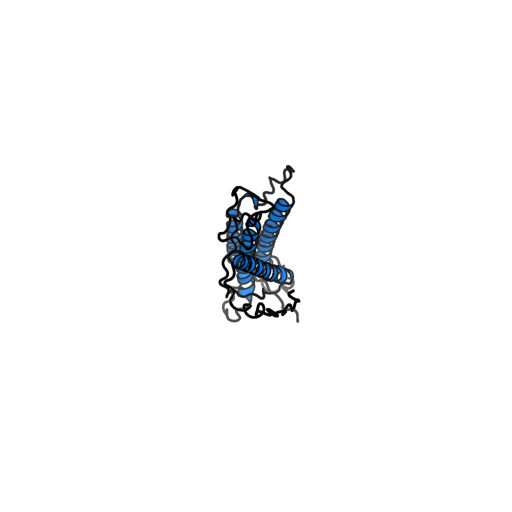 O 1
ATOM 761 N N . TYR A 1 97 ? 8.064 2.829 -3.900 1.00 92.94 97 TYR A N 1
ATOM 762 C CA . TYR A 1 97 ? 6.829 3.278 -3.257 1.00 92.94 97 TYR A CA 1
ATOM 763 C C . TYR A 1 97 ? 5.655 2.326 -3.523 1.00 92.94 97 TYR A C 1
ATOM 765 O O . TYR A 1 97 ? 4.796 2.141 -2.664 1.00 92.94 97 TYR A O 1
ATOM 773 N N . PHE A 1 98 ? 5.624 1.662 -4.680 1.00 94.75 98 PHE A N 1
ATOM 774 C CA . PHE A 1 98 ? 4.571 0.697 -4.975 1.00 94.75 98 PHE A CA 1
ATOM 775 C C . PHE A 1 98 ? 4.624 -0.521 -4.041 1.00 94.75 98 PHE A C 1
ATOM 777 O O . PHE A 1 98 ? 3.578 -0.992 -3.600 1.00 94.75 98 PHE A O 1
ATOM 784 N N . ASP A 1 99 ? 5.817 -0.994 -3.662 1.00 94.31 99 ASP A N 1
ATOM 785 C CA . ASP A 1 99 ? 5.961 -2.037 -2.633 1.00 94.31 99 ASP A CA 1
ATOM 786 C C . ASP A 1 99 ? 5.410 -1.569 -1.276 1.00 94.31 99 ASP A C 1
ATOM 788 O O . ASP A 1 99 ? 4.665 -2.306 -0.624 1.00 94.31 99 ASP A O 1
ATOM 792 N N . VAL A 1 100 ? 5.671 -0.312 -0.895 1.00 95.12 100 VAL A N 1
ATOM 793 C CA . VAL A 1 100 ? 5.072 0.300 0.303 1.00 95.12 100 VAL A CA 1
ATOM 794 C C . VAL A 1 100 ? 3.544 0.296 0.215 1.00 95.12 100 VAL A C 1
ATOM 796 O O . VAL A 1 100 ? 2.894 -0.152 1.160 1.00 95.12 100 VAL A O 1
ATOM 799 N N . LYS A 1 101 ? 2.957 0.704 -0.922 1.00 95.62 101 LYS A N 1
ATOM 800 C CA . LYS A 1 101 ? 1.499 0.647 -1.147 1.00 95.62 101 LYS A CA 1
ATOM 801 C C . LYS A 1 101 ? 0.946 -0.772 -0.993 1.00 95.62 101 LYS A C 1
ATOM 803 O O . LYS A 1 101 ? -0.082 -0.957 -0.343 1.00 95.62 101 LYS A O 1
ATOM 808 N N . CYS A 1 102 ? 1.626 -1.774 -1.553 1.00 96.94 102 CYS A N 1
ATOM 809 C CA . CYS A 1 102 ? 1.214 -3.177 -1.456 1.00 96.94 102 CYS A CA 1
ATOM 810 C C . CYS A 1 102 ? 1.194 -3.655 0.003 1.00 96.94 102 CYS A C 1
ATOM 812 O O . CYS A 1 102 ? 0.215 -4.248 0.461 1.00 96.94 102 CYS A O 1
ATOM 814 N N . ARG A 1 103 ? 2.255 -3.357 0.764 1.00 96.06 103 ARG A N 1
ATOM 815 C CA . ARG A 1 103 ? 2.349 -3.705 2.192 1.00 96.06 103 ARG A CA 1
ATOM 816 C C . ARG A 1 103 ? 1.322 -2.958 3.037 1.00 96.06 103 ARG A C 1
ATOM 818 O O . ARG A 1 103 ? 0.750 -3.552 3.948 1.00 96.06 103 ARG A O 1
ATOM 825 N N . LEU A 1 104 ? 1.063 -1.690 2.720 1.00 96.56 104 LEU A N 1
ATOM 826 C CA . LEU A 1 104 ? 0.041 -0.887 3.385 1.00 96.56 104 LEU A CA 1
ATOM 827 C C . LEU A 1 104 ? -1.360 -1.475 3.159 1.00 96.56 104 LEU A C 1
ATOM 829 O O . LEU A 1 104 ? -2.122 -1.601 4.114 1.00 96.56 104 LEU A O 1
ATOM 833 N N . ALA A 1 105 ? -1.681 -1.906 1.934 1.00 96.56 105 ALA A N 1
ATOM 834 C CA . ALA A 1 105 ? -2.949 -2.575 1.637 1.00 96.56 105 ALA A CA 1
ATOM 835 C C . ALA A 1 105 ? -3.120 -3.872 2.450 1.00 96.56 105 ALA A C 1
ATOM 837 O O . ALA A 1 105 ? -4.190 -4.112 3.015 1.00 96.56 105 ALA A O 1
ATOM 838 N N . LEU A 1 106 ? -2.058 -4.680 2.580 1.00 95.69 106 LEU A N 1
ATOM 839 C CA . LEU A 1 106 ? -2.077 -5.881 3.423 1.00 95.69 106 LEU A CA 1
ATOM 840 C C . LEU A 1 106 ? -2.312 -5.555 4.904 1.00 95.69 106 LEU A C 1
ATOM 842 O O . LEU A 1 106 ? -3.125 -6.226 5.542 1.00 95.69 106 LEU A O 1
ATOM 846 N N . LEU A 1 107 ? -1.638 -4.529 5.437 1.00 96.06 107 LEU A N 1
ATOM 847 C CA . LEU A 1 107 ? -1.819 -4.071 6.818 1.00 96.06 107 LEU A CA 1
ATOM 848 C C . LEU A 1 107 ? -3.267 -3.632 7.064 1.00 96.06 107 LEU A C 1
ATOM 850 O O . LEU A 1 107 ? -3.917 -4.125 7.987 1.00 96.06 107 LEU A O 1
ATOM 854 N N . VAL A 1 108 ? -3.791 -2.745 6.212 1.00 94.94 108 VAL A N 1
ATOM 855 C CA . VAL A 1 108 ? -5.171 -2.241 6.301 1.00 94.94 108 VAL A CA 1
ATOM 856 C C . VAL A 1 108 ? -6.157 -3.404 6.309 1.00 94.94 108 VAL A C 1
ATOM 858 O O . VAL A 1 108 ? -6.993 -3.493 7.209 1.00 94.94 108 VAL A O 1
ATOM 861 N N . ARG A 1 109 ? -6.005 -4.351 5.379 1.00 93.06 109 ARG A N 1
ATOM 862 C CA . ARG A 1 109 ? -6.884 -5.519 5.289 1.00 93.06 109 ARG A CA 1
ATOM 863 C C . ARG A 1 109 ? -6.791 -6.417 6.525 1.00 93.06 109 ARG A C 1
ATOM 865 O O . ARG A 1 109 ? -7.811 -6.871 7.040 1.00 93.06 109 ARG A O 1
ATOM 872 N N . ALA A 1 110 ? -5.586 -6.674 7.037 1.00 92.62 110 ALA A N 1
ATOM 873 C CA . ALA A 1 110 ? -5.387 -7.488 8.238 1.00 92.62 110 ALA A CA 1
ATOM 874 C C . ALA A 1 110 ? -6.045 -6.870 9.484 1.00 92.62 110 ALA A C 1
ATOM 876 O O . ALA A 1 110 ? -6.658 -7.577 10.287 1.00 92.62 110 ALA A O 1
ATOM 877 N N . ILE A 1 111 ? -5.952 -5.549 9.635 1.00 92.94 111 ILE A N 1
ATOM 878 C CA . ILE A 1 111 ? -6.559 -4.808 10.745 1.00 92.94 111 ILE A CA 1
ATOM 879 C C . ILE A 1 111 ? -8.084 -4.754 10.596 1.00 92.94 111 ILE A C 1
ATOM 881 O O . ILE A 1 111 ? -8.804 -5.126 11.521 1.00 92.94 111 ILE A O 1
ATOM 885 N N . GLN A 1 112 ? -8.598 -4.375 9.423 1.00 89.31 112 GLN A N 1
ATOM 886 C CA . GLN A 1 112 ? -10.041 -4.296 9.163 1.00 89.31 112 GLN A CA 1
ATOM 887 C C . GLN A 1 112 ? -10.754 -5.627 9.412 1.00 89.31 112 GLN A C 1
ATOM 889 O O . GLN A 1 112 ? -11.824 -5.643 10.017 1.00 89.31 112 GLN A O 1
ATOM 894 N N . ARG A 1 113 ? -10.158 -6.758 9.019 1.00 87.38 113 ARG A N 1
ATOM 895 C CA . ARG A 1 113 ? -10.735 -8.080 9.306 1.00 87.38 113 ARG A CA 1
ATOM 896 C C . ARG A 1 113 ? -10.904 -8.342 10.797 1.00 87.38 113 ARG A C 1
ATOM 898 O O . ARG A 1 113 ? -11.892 -8.954 11.181 1.00 87.38 113 ARG A O 1
ATOM 905 N N . ARG A 1 114 ? -9.982 -7.879 11.642 1.00 87.75 114 ARG A N 1
ATOM 906 C CA . ARG A 1 114 ? -10.114 -8.018 13.101 1.00 87.75 114 ARG A CA 1
ATOM 907 C C . ARG A 1 114 ? -11.198 -7.102 13.665 1.00 87.75 114 ARG A C 1
ATOM 909 O O . ARG A 1 114 ? -11.929 -7.527 14.551 1.00 87.75 114 ARG A O 1
ATOM 916 N N . ILE A 1 115 ? -11.360 -5.904 13.101 1.00 84.38 115 ILE A N 1
ATOM 917 C CA . ILE A 1 115 ? -12.430 -4.970 13.483 1.00 84.38 115 ILE A CA 1
ATOM 918 C C . ILE A 1 115 ? -13.816 -5.537 13.117 1.00 84.38 115 ILE A C 1
ATOM 920 O O . ILE A 1 115 ? -14.713 -5.555 13.956 1.00 84.38 115 ILE A O 1
ATOM 924 N N . TYR A 1 116 ? -14.005 -6.017 11.883 1.00 76.88 116 TYR A N 1
ATOM 925 C CA . TYR A 1 116 ? -15.323 -6.427 11.370 1.00 76.88 116 TYR A CA 1
ATOM 926 C C . TYR A 1 116 ? -15.637 -7.920 11.554 1.00 76.88 116 TYR A C 1
ATOM 928 O O . TYR A 1 116 ? -16.795 -8.299 11.733 1.00 76.88 116 TYR A O 1
ATOM 936 N N . GLY A 1 117 ? -14.621 -8.784 11.554 1.00 69.44 117 GLY A N 1
ATOM 937 C CA . GLY A 1 117 ? -14.773 -10.231 11.740 1.00 69.44 117 GLY A CA 1
ATOM 938 C C . GLY A 1 117 ? -15.155 -10.627 13.167 1.00 69.44 117 GLY A C 1
ATOM 939 O O . GLY A 1 117 ? -15.718 -11.697 13.383 1.00 69.44 117 GLY A O 1
ATOM 940 N N . HIS A 1 118 ? -14.920 -9.753 14.147 1.00 57.69 118 HIS A N 1
ATOM 941 C CA . HIS A 1 118 ? -15.323 -10.001 15.530 1.00 57.69 118 HIS A CA 1
ATOM 942 C C . HIS A 1 118 ? -16.828 -9.755 15.772 1.00 57.69 118 HIS A C 1
ATOM 944 O O . HIS A 1 118 ? -17.398 -10.297 16.713 1.00 57.69 118 HIS A O 1
ATOM 950 N N . GLY A 1 119 ? -17.497 -8.983 14.903 1.00 51.16 119 GLY A N 1
ATOM 951 C CA . GLY A 1 119 ? -18.913 -8.610 15.046 1.00 51.16 119 GLY A CA 1
ATOM 952 C C . GLY A 1 119 ? -19.929 -9.589 14.445 1.00 51.16 119 GLY A C 1
ATOM 953 O O . GLY A 1 119 ? -21.125 -9.415 14.649 1.00 51.16 119 GLY A O 1
ATOM 954 N N . SER A 1 120 ? -19.486 -10.609 13.704 1.00 46.66 120 SER A N 1
ATOM 955 C CA . SER A 1 120 ? -20.358 -11.536 12.954 1.00 46.66 120 SER A CA 1
ATOM 956 C C . SER A 1 120 ? -20.442 -12.948 13.550 1.00 46.66 120 SER A C 1
ATOM 958 O O . SER A 1 120 ? -21.189 -13.791 13.054 1.00 46.66 120 SER A O 1
ATOM 960 N N . SER A 1 121 ? -19.733 -13.216 14.650 1.00 45.28 121 SER A N 1
ATOM 961 C CA . SER A 1 121 ? -19.818 -14.494 15.363 1.00 45.28 121 SER A CA 1
ATOM 962 C C . SER A 1 121 ? -21.049 -14.514 16.275 1.00 45.28 121 SER A C 1
ATOM 964 O O . SER A 1 121 ? -20.962 -14.198 17.458 1.00 45.28 121 SER A O 1
ATOM 966 N N . SER A 1 122 ? -22.197 -14.936 15.747 1.00 43.56 122 SER A N 1
ATOM 967 C CA . SER A 1 122 ? -23.461 -15.156 16.478 1.00 43.56 122 SER A CA 1
ATOM 968 C C . SER A 1 122 ? -23.402 -16.251 17.566 1.00 43.56 122 SER A C 1
ATOM 970 O O . SER A 1 122 ? -24.430 -16.650 18.113 1.00 43.56 122 SER A O 1
ATOM 972 N N . THR A 1 123 ? -22.206 -16.737 17.911 1.00 44.31 123 THR A N 1
ATOM 973 C CA . THR A 1 123 ? -21.985 -17.902 18.776 1.00 44.31 123 THR A CA 1
ATOM 974 C C . THR A 1 123 ? -21.309 -17.578 20.109 1.00 44.31 123 THR A C 1
ATOM 976 O O . THR A 1 123 ? -21.213 -18.471 20.954 1.00 44.31 123 THR A O 1
ATOM 979 N N . SER A 1 124 ? -20.869 -16.339 20.373 1.00 43.31 124 SER A N 1
ATOM 980 C CA . SER A 1 124 ? -20.330 -15.993 21.696 1.00 43.31 124 SER A CA 1
ATOM 981 C C . SER A 1 124 ? -21.466 -15.724 22.689 1.00 43.31 124 SER A C 1
ATOM 983 O O . SER A 1 124 ? -21.776 -14.600 23.070 1.00 43.31 124 SER A O 1
ATOM 985 N N . LYS A 1 125 ? -22.056 -16.807 23.204 1.00 45.91 125 LYS A N 1
ATOM 986 C CA . LYS A 1 125 ? -22.974 -16.785 24.360 1.00 45.91 125 LYS A CA 1
ATOM 987 C C . LYS A 1 125 ? -22.364 -16.158 25.634 1.00 45.91 125 LYS A C 1
ATOM 989 O O . LYS A 1 125 ? -23.075 -16.005 26.619 1.00 45.91 125 LYS A O 1
ATOM 994 N N . ASN A 1 126 ? -21.085 -15.762 25.601 1.00 41.50 126 ASN A N 1
ATOM 995 C CA . ASN A 1 126 ? -20.318 -15.237 26.732 1.00 41.50 126 ASN A CA 1
ATOM 996 C C . ASN A 1 126 ? -19.866 -13.769 26.578 1.00 41.50 126 ASN A C 1
ATOM 998 O O . ASN A 1 126 ? -18.941 -13.364 27.268 1.00 41.50 126 ASN A O 1
ATOM 1002 N N . GLY A 1 127 ? -20.478 -12.961 25.705 1.00 47.03 127 GLY A N 1
ATOM 1003 C CA . GLY A 1 127 ? -20.514 -11.493 25.865 1.00 47.03 127 GLY A CA 1
ATOM 1004 C C . GLY A 1 127 ? -19.208 -10.683 25.753 1.00 47.03 127 GLY A C 1
ATOM 1005 O O . GLY A 1 127 ? -19.282 -9.458 25.749 1.00 47.03 127 GLY A O 1
ATOM 1006 N N . TYR A 1 128 ? -18.030 -11.292 25.615 1.00 51.12 128 TYR A N 1
ATOM 1007 C CA . TYR A 1 128 ? -16.789 -10.542 25.396 1.00 51.12 128 TYR A CA 1
ATOM 1008 C C . TYR A 1 128 ? -16.671 -10.160 23.918 1.00 51.12 128 TYR A C 1
ATOM 1010 O O . TYR A 1 128 ? -16.170 -10.929 23.100 1.00 51.12 128 TYR A O 1
ATOM 1018 N N . GLY A 1 129 ? -17.227 -8.996 23.578 1.00 68.19 129 GLY A N 1
ATOM 1019 C CA . GLY A 1 129 ? -17.037 -8.344 22.285 1.00 68.19 129 GLY A CA 1
ATOM 1020 C C . GLY A 1 129 ? -15.644 -7.724 22.134 1.00 68.19 129 GLY A C 1
ATOM 1021 O O . GLY A 1 129 ? -14.773 -7.885 22.984 1.00 68.19 129 GLY A O 1
ATOM 1022 N N . TYR A 1 130 ? -15.461 -6.982 21.043 1.00 83.00 130 TYR A N 1
ATOM 1023 C CA . TYR A 1 130 ? -14.219 -6.298 20.684 1.00 83.00 130 TYR A CA 1
ATOM 1024 C C . TYR A 1 130 ? -13.715 -5.399 21.830 1.00 83.00 130 TYR A C 1
ATOM 1026 O O . TYR A 1 130 ? -14.455 -4.524 22.289 1.00 83.00 130 TYR A O 1
ATOM 1034 N N . THR A 1 131 ? -12.482 -5.614 22.305 1.00 87.81 131 THR A N 1
ATOM 1035 C CA . THR A 1 131 ? -11.961 -4.989 23.539 1.00 87.81 131 THR A CA 1
ATOM 1036 C C . THR A 1 131 ? -10.967 -3.856 23.286 1.00 87.81 131 THR A C 1
ATOM 1038 O O . THR A 1 131 ? -10.359 -3.748 22.220 1.00 87.81 131 THR A O 1
ATOM 1041 N N . ILE A 1 132 ? -10.769 -3.008 24.300 1.00 89.44 132 ILE A N 1
ATOM 1042 C CA . ILE A 1 132 ? -9.775 -1.928 24.249 1.00 89.44 132 ILE A CA 1
ATOM 1043 C C . ILE A 1 132 ? -8.339 -2.467 24.149 1.00 89.44 132 ILE A C 1
ATOM 1045 O O . ILE A 1 132 ? -7.516 -1.887 23.449 1.00 89.44 132 ILE A O 1
ATOM 1049 N N . ASP A 1 133 ? -8.052 -3.618 24.763 1.00 91.31 133 ASP A N 1
ATOM 1050 C CA . ASP A 1 133 ? -6.735 -4.260 24.682 1.00 91.31 133 ASP A CA 1
ATOM 1051 C C . ASP A 1 133 ? -6.448 -4.788 23.269 1.00 91.31 133 ASP A C 1
ATOM 1053 O O . ASP A 1 133 ? -5.329 -4.669 22.766 1.00 91.31 133 ASP A O 1
ATOM 1057 N N . GLN A 1 134 ? -7.468 -5.325 22.585 1.00 91.00 134 GLN A N 1
ATOM 1058 C CA . GLN A 1 134 ? -7.357 -5.714 21.174 1.00 91.00 134 GLN A CA 1
ATOM 1059 C C . GLN A 1 134 ? -7.084 -4.496 20.286 1.00 91.00 134 GLN A C 1
ATOM 1061 O O . GLN A 1 134 ? -6.257 -4.571 19.375 1.00 91.00 134 GLN A O 1
ATOM 1066 N N . ALA A 1 135 ? -7.739 -3.368 20.569 1.00 92.62 135 ALA A N 1
ATOM 1067 C CA . ALA A 1 135 ? -7.486 -2.112 19.878 1.00 92.62 135 ALA A CA 1
ATOM 1068 C C . ALA A 1 135 ? -6.043 -1.616 20.083 1.00 92.62 135 ALA A C 1
ATOM 1070 O O . ALA A 1 135 ? -5.350 -1.331 19.104 1.00 92.62 135 ALA A O 1
ATOM 1071 N N . ALA A 1 136 ? -5.552 -1.617 21.324 1.00 95.44 136 ALA A N 1
ATOM 1072 C CA . ALA A 1 136 ? -4.176 -1.240 21.649 1.00 95.44 136 ALA A CA 1
ATOM 1073 C C . ALA A 1 136 ? -3.136 -2.162 20.986 1.00 95.44 136 ALA A C 1
ATOM 1075 O O . ALA A 1 136 ? -2.115 -1.694 20.478 1.00 95.44 136 ALA A O 1
ATOM 1076 N N . SER A 1 137 ? -3.409 -3.469 20.923 1.00 96.12 137 SER A N 1
ATOM 1077 C CA . SER A 1 137 ? -2.548 -4.432 20.225 1.00 96.12 137 SER A CA 1
ATOM 1078 C C . SER A 1 137 ? -2.444 -4.131 18.725 1.00 96.12 137 SER A C 1
ATOM 1080 O O . SER A 1 137 ? -1.342 -4.127 18.174 1.00 96.12 137 SER A O 1
ATOM 1082 N N . MET A 1 138 ? -3.564 -3.817 18.070 1.00 96.12 138 MET A N 1
ATOM 1083 C CA . MET A 1 138 ? -3.572 -3.439 16.655 1.00 96.12 138 MET A CA 1
ATOM 1084 C C . MET A 1 138 ? -2.879 -2.096 16.397 1.00 96.12 138 MET A C 1
ATOM 1086 O O . MET A 1 138 ? -2.179 -1.954 15.397 1.00 96.12 138 MET A O 1
ATOM 1090 N N . GLU A 1 139 ? -3.020 -1.119 17.296 1.00 97.25 139 GLU A N 1
ATOM 1091 C CA . GLU A 1 139 ? -2.259 0.132 17.215 1.00 97.25 139 GLU A CA 1
ATOM 1092 C C . GLU A 1 139 ? -0.748 -0.123 17.306 1.00 97.25 139 GLU A C 1
ATOM 1094 O O . GLU A 1 139 ? 0.019 0.434 16.518 1.00 97.25 139 GLU A O 1
ATOM 1099 N N . SER A 1 140 ? -0.313 -0.981 18.233 1.00 97.50 140 SER A N 1
ATOM 1100 C CA . SER A 1 140 ? 1.099 -1.345 18.379 1.00 97.50 140 SER A CA 1
ATOM 1101 C C . SER A 1 140 ? 1.662 -1.977 17.102 1.00 97.50 140 SER A C 1
ATOM 1103 O O . SER A 1 140 ? 2.742 -1.590 16.657 1.00 97.50 140 SER A O 1
ATOM 1105 N N . GLU A 1 141 ? 0.905 -2.870 16.461 1.00 97.06 141 GLU A N 1
ATOM 1106 C CA . GLU A 1 141 ? 1.270 -3.470 15.171 1.00 97.06 141 GLU A CA 1
ATOM 1107 C C . GLU A 1 141 ? 1.428 -2.411 14.070 1.00 97.06 141 GLU A C 1
ATOM 1109 O O . GLU A 1 141 ? 2.429 -2.399 13.352 1.00 97.06 141 GLU A O 1
ATOM 1114 N N . ILE A 1 142 ? 0.479 -1.475 13.972 1.00 96.94 142 ILE A N 1
ATOM 1115 C CA . ILE A 1 142 ? 0.528 -0.377 12.999 1.00 96.94 142 ILE A CA 1
ATOM 1116 C C . ILE A 1 142 ? 1.754 0.518 13.233 1.00 96.94 142 ILE A C 1
ATOM 1118 O O . ILE A 1 142 ? 2.439 0.900 12.282 1.00 96.94 142 ILE A O 1
ATOM 1122 N N . ARG A 1 143 ? 2.059 0.845 14.494 1.00 95.81 143 ARG A N 1
ATOM 1123 C CA . ARG A 1 143 ? 3.242 1.642 14.852 1.00 95.81 143 ARG A CA 1
ATOM 1124 C C . ARG A 1 143 ? 4.541 0.900 14.547 1.00 95.81 143 ARG A C 1
ATOM 1126 O O . ARG A 1 143 ? 5.473 1.521 14.045 1.00 95.81 143 ARG A O 1
ATOM 1133 N N . SER A 1 144 ? 4.593 -0.409 14.797 1.00 96.31 144 SER A N 1
ATOM 1134 C CA . SER A 1 144 ? 5.734 -1.248 14.414 1.00 96.31 144 SER A CA 1
ATOM 1135 C C . SER A 1 144 ? 5.959 -1.198 12.906 1.00 96.31 144 SER A C 1
ATOM 1137 O O . SER A 1 144 ? 7.064 -0.898 12.467 1.00 96.31 144 SER A O 1
ATOM 1139 N N . TRP A 1 145 ? 4.899 -1.376 12.113 1.00 96.12 145 TRP A N 1
ATOM 1140 C CA . TRP A 1 145 ? 4.985 -1.292 10.655 1.00 96.12 145 TRP A CA 1
ATOM 1141 C C . TRP A 1 145 ? 5.512 0.069 10.175 1.00 96.12 145 TRP A C 1
ATOM 1143 O O . TRP A 1 145 ? 6.340 0.129 9.267 1.00 96.12 145 TRP A O 1
ATOM 1153 N N . LEU A 1 146 ? 5.080 1.168 10.806 1.00 93.62 146 LEU A N 1
ATOM 1154 C CA . LEU A 1 146 ? 5.564 2.513 10.478 1.00 93.62 146 LEU A CA 1
ATOM 1155 C C . LEU A 1 146 ? 7.054 2.697 10.816 1.00 93.62 146 LEU A C 1
ATOM 1157 O O . LEU A 1 146 ? 7.776 3.355 10.066 1.00 93.62 146 LEU A O 1
ATOM 1161 N N . ASN A 1 147 ? 7.523 2.104 11.916 1.00 92.25 147 ASN A N 1
ATOM 1162 C CA . ASN A 1 147 ? 8.932 2.143 12.316 1.00 92.25 147 ASN A CA 1
ATOM 1163 C C . ASN A 1 147 ? 9.827 1.315 11.382 1.00 92.25 147 ASN A C 1
ATOM 1165 O O . ASN A 1 147 ? 10.952 1.728 11.090 1.00 92.25 147 ASN A O 1
ATOM 1169 N N . ASP A 1 148 ? 9.308 0.200 10.866 1.00 92.62 148 ASP A N 1
ATOM 1170 C CA . ASP A 1 148 ? 10.004 -0.680 9.920 1.00 92.62 148 ASP A CA 1
ATOM 1171 C C . ASP A 1 148 ? 10.038 -0.112 8.489 1.00 92.62 148 ASP A C 1
ATOM 1173 O O . ASP A 1 148 ? 10.796 -0.582 7.635 1.00 92.62 148 ASP A O 1
ATOM 1177 N N . LEU A 1 149 ? 9.241 0.924 8.210 1.00 90.31 149 LEU A N 1
ATOM 1178 C CA . LEU A 1 149 ? 9.199 1.581 6.910 1.00 90.31 149 LEU A CA 1
ATOM 1179 C C . LEU A 1 149 ? 10.552 2.217 6.566 1.00 90.31 149 LEU A C 1
ATOM 1181 O O . LEU A 1 149 ? 11.239 2.774 7.431 1.00 90.31 149 LEU A O 1
ATOM 1185 N N . THR A 1 150 ? 10.909 2.212 5.277 1.00 87.75 150 THR A N 1
ATOM 1186 C CA . THR A 1 150 ? 12.089 2.933 4.785 1.00 87.75 150 THR A CA 1
ATOM 1187 C C . THR A 1 150 ? 12.017 4.402 5.224 1.00 87.75 150 THR A C 1
ATOM 1189 O O . THR A 1 150 ? 10.998 5.048 4.963 1.00 87.75 150 THR A O 1
ATOM 1192 N N . PRO A 1 151 ? 13.073 4.957 5.857 1.00 86.12 151 PRO A N 1
ATOM 1193 C CA . PRO A 1 151 ? 13.019 6.281 6.479 1.00 86.12 151 PRO A CA 1
ATOM 1194 C C . PRO A 1 151 ? 12.519 7.393 5.555 1.00 86.12 151 PRO A C 1
ATOM 1196 O O . PRO A 1 151 ? 11.802 8.282 5.999 1.00 86.12 151 PRO A O 1
ATOM 1199 N N . CYS A 1 152 ? 12.826 7.320 4.255 1.00 87.19 152 CYS A N 1
ATOM 1200 C CA . CYS A 1 152 ? 12.395 8.333 3.300 1.00 87.19 152 CYS A CA 1
ATOM 1201 C C . CYS A 1 152 ? 10.870 8.443 3.150 1.00 87.19 152 CYS A C 1
ATOM 1203 O O . CYS A 1 152 ? 10.423 9.521 2.781 1.00 87.19 152 CYS A O 1
ATOM 1205 N N . TYR A 1 153 ? 10.081 7.407 3.452 1.00 89.56 153 TYR A N 1
ATOM 1206 C CA . TYR A 1 153 ? 8.613 7.435 3.351 1.00 89.56 153 TYR A CA 1
ATOM 1207 C C . TYR A 1 153 ? 7.908 7.733 4.677 1.00 89.56 153 TYR A C 1
ATOM 1209 O O . TYR A 1 153 ? 6.680 7.816 4.708 1.00 89.56 153 TYR A O 1
ATOM 1217 N N . ARG A 1 154 ? 8.653 7.905 5.774 1.00 88.81 154 ARG A N 1
ATOM 1218 C CA . ARG A 1 154 ? 8.071 8.342 7.044 1.00 88.81 154 ARG A CA 1
ATOM 1219 C C . ARG A 1 154 ? 7.844 9.849 7.002 1.00 88.81 154 ARG A C 1
ATOM 1221 O O . ARG A 1 154 ? 8.677 10.597 6.493 1.00 88.81 154 ARG A O 1
ATOM 1228 N N . LEU A 1 155 ? 6.700 10.277 7.523 1.00 84.00 155 LEU A N 1
ATOM 1229 C CA . LEU A 1 155 ? 6.423 11.688 7.745 1.00 84.00 155 LEU A CA 1
ATOM 1230 C C . LEU A 1 155 ? 6.926 12.054 9.140 1.00 84.00 155 LEU A C 1
ATOM 1232 O O . LEU A 1 155 ? 6.369 11.564 10.122 1.00 84.00 155 LEU A O 1
ATOM 1236 N N . ASP A 1 156 ? 7.947 12.902 9.217 1.00 74.38 156 ASP A N 1
ATOM 1237 C CA . ASP A 1 156 ? 8.336 13.545 10.468 1.00 74.38 156 ASP A CA 1
ATOM 1238 C C . ASP A 1 156 ? 7.749 14.962 10.504 1.00 74.38 156 ASP A C 1
ATOM 1240 O O . ASP A 1 156 ? 7.954 15.763 9.593 1.00 74.38 156 ASP A O 1
ATOM 1244 N N . ILE A 1 157 ? 6.957 15.244 11.539 1.00 67.25 157 ILE A N 1
ATOM 1245 C CA . ILE A 1 157 ? 6.298 16.541 11.735 1.00 67.25 157 ILE A CA 1
ATOM 1246 C C . ILE A 1 157 ? 7.341 17.607 12.103 1.00 67.25 157 ILE A C 1
ATOM 1248 O O . ILE A 1 157 ? 7.122 18.787 11.831 1.00 67.25 157 ILE A O 1
ATOM 1252 N N . THR A 1 158 ? 8.486 17.215 12.678 1.00 64.69 158 THR A N 1
ATOM 1253 C CA . THR A 1 158 ? 9.579 18.154 12.967 1.00 64.69 158 THR A CA 1
ATOM 1254 C C . THR A 1 158 ? 10.408 18.502 11.731 1.00 64.69 158 THR A C 1
ATOM 1256 O O . THR A 1 158 ? 10.996 19.577 11.703 1.00 64.69 158 THR A O 1
ATOM 1259 N N . ASP A 1 159 ? 10.370 17.666 10.687 1.00 58.12 159 ASP A N 1
ATOM 1260 C CA . ASP A 1 159 ? 11.025 17.899 9.387 1.00 58.12 159 ASP A CA 1
ATOM 1261 C C . ASP A 1 159 ? 10.116 18.634 8.384 1.00 58.12 159 ASP A C 1
ATOM 1263 O O . ASP A 1 159 ? 10.385 18.655 7.184 1.00 58.12 159 ASP A O 1
ATOM 1267 N N . LEU A 1 160 ? 9.036 19.273 8.852 1.00 59.72 160 LEU A N 1
ATOM 1268 C CA . LEU A 1 160 ? 8.255 20.220 8.043 1.00 59.72 160 LEU A CA 1
ATOM 1269 C C . LEU A 1 160 ? 9.042 21.497 7.700 1.00 59.72 160 LEU A C 1
ATOM 1271 O O . LEU A 1 160 ? 8.483 22.406 7.081 1.00 59.72 160 LEU A O 1
ATOM 1275 N N . ASP A 1 161 ? 10.315 21.577 8.104 1.00 56.34 161 ASP A N 1
ATOM 1276 C CA . ASP A 1 161 ? 11.219 22.627 7.671 1.00 56.34 161 ASP A CA 1
ATOM 1277 C C . ASP A 1 161 ? 11.298 22.602 6.139 1.00 56.34 161 ASP A C 1
ATOM 1279 O O . ASP A 1 161 ? 11.609 21.588 5.514 1.00 56.34 161 ASP A O 1
ATOM 1283 N N . LEU A 1 162 ? 10.924 23.731 5.545 1.00 53.75 162 LEU A N 1
ATOM 1284 C CA . LEU A 1 162 ? 10.485 23.939 4.159 1.00 53.75 162 LEU A CA 1
ATOM 1285 C C . LEU A 1 162 ? 11.603 23.775 3.107 1.00 53.75 162 LEU A C 1
ATOM 1287 O O . LEU A 1 162 ? 11.554 24.375 2.034 1.00 53.75 162 LEU A O 1
ATOM 1291 N N . SER A 1 163 ? 12.630 22.980 3.402 1.00 60.25 163 SER A N 1
ATOM 1292 C CA . SER A 1 163 ? 13.658 22.568 2.449 1.00 60.25 163 SER A CA 1
ATOM 1293 C C . SER A 1 163 ? 13.067 21.500 1.524 1.00 60.25 163 SER A C 1
ATOM 1295 O O . SER A 1 163 ? 13.243 20.306 1.745 1.00 60.25 163 SER A O 1
ATOM 1297 N N . ASP A 1 164 ? 12.295 21.976 0.542 1.00 58.06 164 ASP A N 1
ATOM 1298 C CA . ASP A 1 164 ? 11.451 21.250 -0.422 1.00 58.06 164 ASP A CA 1
ATOM 1299 C C . ASP A 1 164 ? 11.824 19.763 -0.637 1.00 58.06 164 ASP A C 1
ATOM 1301 O O . ASP A 1 164 ? 12.677 19.437 -1.474 1.00 58.06 164 ASP A O 1
ATOM 1305 N N . PRO A 1 165 ? 11.171 18.809 0.062 1.00 71.56 165 PRO A N 1
ATOM 1306 C CA . PRO A 1 165 ? 11.125 17.444 -0.434 1.00 71.56 165 PRO A CA 1
ATOM 1307 C C . PRO A 1 165 ? 10.379 17.443 -1.773 1.00 71.56 165 PRO A C 1
ATOM 1309 O O . PRO A 1 165 ? 9.384 18.148 -1.932 1.00 71.56 165 PRO A O 1
ATOM 1312 N N . ASP A 1 166 ? 10.834 16.631 -2.734 1.00 84.69 166 ASP A N 1
ATOM 1313 C CA . ASP A 1 166 ? 10.138 16.443 -4.014 1.00 84.69 166 ASP A CA 1
ATOM 1314 C C . ASP A 1 166 ? 8.618 16.292 -3.772 1.00 84.69 166 ASP A C 1
ATOM 1316 O O . ASP A 1 166 ? 8.224 15.483 -2.924 1.00 84.69 166 ASP A O 1
ATOM 1320 N N . PRO A 1 167 ? 7.746 17.035 -4.482 1.00 87.38 167 PRO A N 1
ATOM 1321 C CA . PRO A 1 167 ? 6.310 17.054 -4.193 1.00 87.38 167 PRO A CA 1
ATOM 1322 C C . PRO A 1 167 ? 5.663 15.667 -4.286 1.00 87.38 167 PRO A C 1
ATOM 1324 O O . PRO A 1 167 ? 4.681 15.389 -3.595 1.00 87.38 167 PRO A O 1
ATOM 1327 N N . VAL A 1 168 ? 6.228 14.769 -5.099 1.00 89.25 168 VAL A N 1
ATOM 1328 C CA . VAL A 1 168 ? 5.797 13.371 -5.174 1.00 89.25 168 VAL A CA 1
ATOM 1329 C C . VAL A 1 168 ? 6.129 12.648 -3.871 1.00 89.25 168 VAL A C 1
ATOM 1331 O O . VAL A 1 168 ? 5.257 11.994 -3.308 1.00 89.25 168 VAL A O 1
ATOM 1334 N N . LEU A 1 169 ? 7.348 12.799 -3.347 1.00 88.81 169 LEU A N 1
ATOM 1335 C CA . LEU A 1 169 ? 7.737 12.206 -2.065 1.00 88.81 169 LEU A CA 1
ATOM 1336 C C . LEU A 1 169 ? 6.894 12.756 -0.908 1.00 88.81 169 LEU A C 1
ATOM 1338 O O . LEU A 1 169 ? 6.471 11.996 -0.037 1.00 88.81 169 LEU A O 1
ATOM 1342 N N . ALA A 1 170 ? 6.614 14.061 -0.910 1.00 87.62 170 ALA A N 1
ATOM 1343 C CA . ALA A 1 170 ? 5.737 14.679 0.079 1.00 87.62 170 ALA A CA 1
ATOM 1344 C C . ALA A 1 170 ? 4.329 14.057 0.044 1.00 87.62 170 ALA A C 1
ATOM 1346 O O . ALA A 1 170 ? 3.816 13.631 1.080 1.00 87.62 170 ALA A O 1
ATOM 1347 N N . ALA A 1 171 ? 3.737 13.914 -1.147 1.00 90.06 171 ALA A N 1
ATOM 1348 C CA . ALA A 1 171 ? 2.439 13.262 -1.314 1.00 90.06 171 ALA A CA 1
ATOM 1349 C C . ALA A 1 171 ? 2.450 11.800 -0.830 1.00 90.06 171 ALA A C 1
ATOM 1351 O O . ALA A 1 171 ? 1.531 11.384 -0.128 1.00 90.06 171 ALA A O 1
ATOM 1352 N N . GLN A 1 172 ? 3.512 11.049 -1.132 1.00 92.56 172 GLN A N 1
ATOM 1353 C CA . GLN A 1 172 ? 3.690 9.658 -0.698 1.00 92.56 172 GLN A CA 1
ATOM 1354 C C . GLN A 1 172 ? 3.763 9.524 0.831 1.00 92.56 172 GLN A C 1
ATOM 1356 O O . GLN A 1 172 ? 3.077 8.688 1.420 1.00 92.56 172 GLN A O 1
ATOM 1361 N N . ARG A 1 173 ? 4.547 10.382 1.498 1.00 91.56 173 ARG A N 1
ATOM 1362 C CA . ARG A 1 173 ? 4.625 10.439 2.972 1.00 91.56 173 ARG A CA 1
ATOM 1363 C C . ARG A 1 173 ? 3.265 10.752 3.590 1.00 91.56 173 ARG A C 1
ATOM 1365 O O . ARG A 1 173 ? 2.853 10.103 4.555 1.00 91.56 173 ARG A O 1
ATOM 1372 N N . CYS A 1 174 ? 2.564 11.734 3.024 1.00 91.56 174 CYS A N 1
ATOM 1373 C CA . CYS A 1 174 ? 1.229 12.117 3.465 1.00 91.56 174 CYS A CA 1
ATOM 1374 C C . CYS A 1 174 ? 0.227 10.972 3.291 1.00 91.56 174 CYS A C 1
ATOM 1376 O O . CYS A 1 174 ? -0.506 10.683 4.230 1.00 91.56 174 CYS A O 1
ATOM 1378 N N . GLU A 1 175 ? 0.213 10.283 2.148 1.00 93.19 175 GLU A N 1
ATOM 1379 C CA . GLU A 1 175 ? -0.691 9.152 1.893 1.00 93.19 175 GLU A CA 1
ATOM 1380 C C . GLU A 1 175 ? -0.517 8.041 2.940 1.00 93.19 175 GLU A C 1
ATOM 1382 O O . GLU A 1 175 ? -1.502 7.598 3.544 1.00 93.19 175 GLU A O 1
ATOM 1387 N N . VAL A 1 176 ? 0.731 7.630 3.203 1.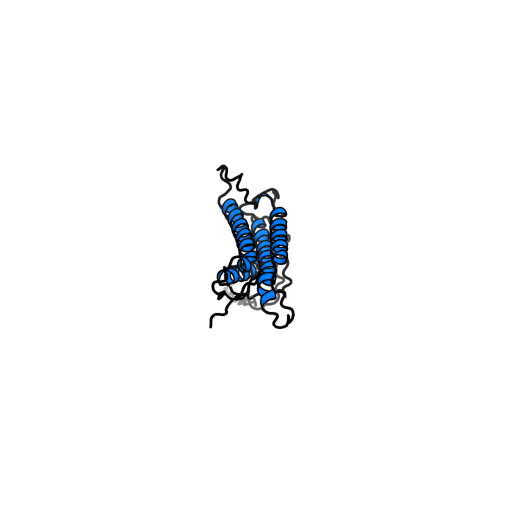00 94.88 176 VAL A N 1
ATOM 1388 C CA . VAL A 1 176 ? 1.046 6.599 4.206 1.00 94.88 176 VAL A CA 1
ATOM 1389 C C . VAL A 1 176 ? 0.606 7.053 5.597 1.00 94.88 176 VAL A C 1
ATOM 1391 O O . VAL A 1 176 ? -0.117 6.327 6.284 1.00 94.88 176 VAL A O 1
ATOM 1394 N N . SER A 1 177 ? 0.994 8.267 5.995 1.00 93.56 177 SER A N 1
ATOM 1395 C CA . SER A 1 177 ? 0.679 8.807 7.319 1.00 93.56 177 SER A CA 1
ATOM 1396 C C . SER A 1 177 ? -0.829 8.952 7.532 1.00 93.56 177 SER A C 1
ATOM 1398 O O . SER A 1 177 ? -1.359 8.455 8.528 1.00 93.56 177 SER A O 1
ATOM 1400 N N . ILE A 1 178 ? -1.550 9.555 6.583 1.00 93.75 178 ILE A N 1
ATOM 1401 C CA . ILE A 1 178 ? -3.008 9.726 6.650 1.00 93.75 178 ILE A CA 1
ATOM 1402 C C . ILE A 1 178 ? -3.694 8.367 6.770 1.00 93.75 178 ILE A C 1
ATOM 1404 O O . ILE A 1 178 ? -4.598 8.201 7.588 1.00 93.75 178 ILE A O 1
ATOM 1408 N N . THR A 1 179 ? -3.262 7.382 5.981 1.00 95.19 179 THR A N 1
ATOM 1409 C CA . THR A 1 179 ? -3.864 6.046 5.994 1.00 95.19 179 THR A CA 1
ATOM 1410 C C . THR A 1 179 ? -3.674 5.350 7.337 1.00 95.19 179 THR A C 1
ATOM 1412 O O . THR A 1 179 ? -4.644 4.850 7.909 1.00 95.19 179 THR A O 1
ATOM 1415 N N . VAL A 1 180 ? -2.451 5.357 7.870 1.00 95.25 180 VAL A N 1
ATOM 1416 C CA . VAL A 1 180 ? -2.116 4.740 9.160 1.00 95.25 180 VAL A CA 1
ATOM 1417 C C . VAL A 1 180 ? -2.883 5.397 10.310 1.00 95.25 180 VAL A C 1
ATOM 1419 O O . VAL A 1 180 ? -3.523 4.702 11.100 1.00 95.25 180 VAL A O 1
ATOM 1422 N N . HIS A 1 181 ? -2.899 6.728 10.383 1.00 94.88 181 HIS A N 1
ATOM 1423 C CA . HIS A 1 181 ? -3.613 7.434 11.449 1.00 94.88 181 HIS A CA 1
ATOM 1424 C C . HIS A 1 181 ? -5.133 7.264 11.334 1.00 94.88 181 HIS A C 1
ATOM 1426 O O . HIS A 1 181 ? -5.804 7.060 12.348 1.00 94.88 181 HIS A O 1
ATOM 1432 N N . ARG A 1 182 ? -5.684 7.260 10.111 1.00 93.88 182 ARG A N 1
ATOM 1433 C CA . ARG A 1 182 ? -7.100 6.933 9.880 1.00 93.88 182 ARG A CA 1
ATOM 1434 C C . ARG A 1 182 ? -7.427 5.534 10.397 1.00 93.88 182 ARG A C 1
ATOM 1436 O O . ARG A 1 182 ? -8.464 5.351 11.030 1.00 93.88 182 ARG A O 1
ATOM 1443 N N . LEU A 1 183 ? -6.550 4.561 10.162 1.00 94.25 183 LEU A N 1
ATOM 1444 C CA . LEU A 1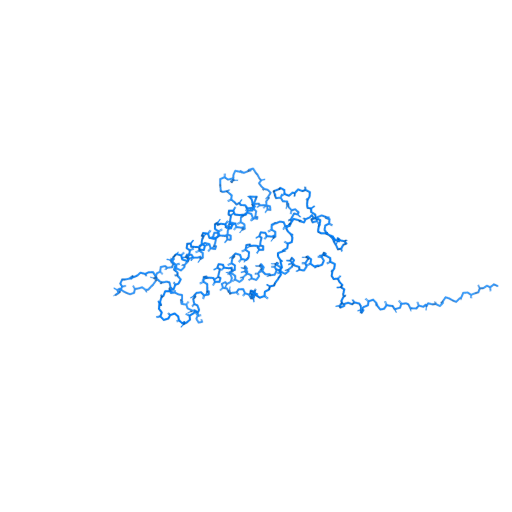 183 ? -6.734 3.188 10.622 1.00 94.25 183 LEU A CA 1
ATOM 1445 C C . LEU A 1 183 ? -6.725 3.084 12.156 1.00 94.25 183 LEU A C 1
ATOM 1447 O O . LEU A 1 183 ? -7.593 2.416 12.715 1.00 94.25 183 LEU A O 1
ATOM 1451 N N . ILE A 1 184 ? -5.825 3.805 12.836 1.00 95.19 184 ILE A N 1
ATOM 1452 C CA . ILE A 1 184 ? -5.801 3.896 14.308 1.00 95.19 184 ILE A CA 1
ATOM 1453 C C . ILE A 1 184 ? -7.107 4.497 14.834 1.00 95.19 184 ILE A C 1
ATOM 1455 O O . ILE A 1 184 ? -7.727 3.933 15.731 1.00 95.19 184 ILE A O 1
ATOM 1459 N N . ILE A 1 185 ? -7.585 5.598 14.247 1.00 93.69 185 ILE A N 1
ATOM 1460 C CA . ILE A 1 185 ? -8.876 6.180 14.643 1.00 93.69 185 ILE A CA 1
ATOM 1461 C C . ILE A 1 185 ? -9.987 5.136 14.482 1.00 93.69 185 ILE A C 1
ATOM 1463 O O . ILE A 1 185 ? -10.752 4.912 15.419 1.00 93.69 185 ILE A O 1
ATOM 1467 N N . LYS A 1 186 ? -10.039 4.440 13.336 1.00 90.25 186 LYS A N 1
ATOM 1468 C CA . LYS A 1 186 ? -11.032 3.388 13.056 1.00 90.25 186 LYS A CA 1
ATOM 1469 C C . LYS A 1 186 ? -11.026 2.261 14.090 1.00 90.25 186 LYS A C 1
ATOM 1471 O O . LYS A 1 186 ? -12.105 1.815 14.474 1.00 90.25 186 LYS A O 1
ATOM 1476 N N . ILE A 1 187 ? -9.853 1.839 14.556 1.00 93.31 187 ILE A N 1
ATOM 1477 C CA . ILE A 1 187 ? -9.687 0.827 15.610 1.00 93.31 187 ILE A CA 1
ATOM 1478 C C . ILE A 1 187 ? -10.405 1.240 16.905 1.00 93.31 187 ILE A C 1
ATOM 1480 O O . ILE A 1 187 ? -11.033 0.400 17.550 1.00 93.31 187 ILE A O 1
ATOM 1484 N N . TYR A 1 188 ? -10.363 2.523 17.270 1.00 92.12 188 TYR A N 1
ATOM 1485 C CA . TYR A 1 188 ? -10.986 3.021 18.500 1.00 92.12 188 TYR A CA 1
ATOM 1486 C C . TYR A 1 188 ? -12.410 3.556 18.317 1.00 92.12 188 TYR A C 1
ATOM 1488 O O . TYR A 1 188 ? -13.099 3.786 19.312 1.00 92.12 188 TYR A O 1
ATOM 1496 N N . MET A 1 189 ? -12.895 3.709 17.078 1.00 87.62 189 MET A N 1
ATOM 1497 C CA . MET A 1 189 ? -14.243 4.225 16.790 1.00 87.62 189 MET A CA 1
ATOM 1498 C C . MET A 1 189 ? -15.366 3.568 17.607 1.00 87.62 189 MET A C 1
ATOM 1500 O O . MET A 1 189 ? -16.244 4.309 18.057 1.00 87.62 189 MET A O 1
ATOM 1504 N N . PRO A 1 190 ? -15.382 2.237 17.846 1.00 84.44 190 PRO A N 1
ATOM 1505 C CA . PRO A 1 190 ? -16.405 1.622 18.691 1.00 84.44 190 PRO A CA 1
ATOM 1506 C C . PRO A 1 190 ? -16.487 2.243 20.095 1.00 84.44 190 PRO A C 1
ATOM 1508 O O . PRO A 1 190 ? -17.583 2.462 20.598 1.00 84.44 190 PRO A O 1
ATOM 1511 N N . PHE A 1 191 ? -15.357 2.609 20.702 1.00 84.38 191 PHE A N 1
ATOM 1512 C CA . PHE A 1 191 ? -15.304 3.161 22.063 1.00 84.38 191 PHE A CA 1
ATOM 1513 C C . PHE A 1 191 ? -15.575 4.671 22.123 1.00 84.38 191 PHE A C 1
ATOM 1515 O O . PHE A 1 191 ? -15.896 5.199 23.184 1.00 84.38 191 PHE A O 1
ATOM 1522 N N . LEU A 1 192 ? -15.454 5.369 20.989 1.00 83.56 192 LEU A N 1
ATOM 1523 C CA . LEU A 1 192 ? -15.662 6.817 20.890 1.00 83.56 192 LEU A CA 1
ATOM 1524 C C . LEU A 1 192 ? -17.126 7.200 20.633 1.00 83.56 192 LEU A C 1
ATOM 1526 O O . LEU A 1 192 ? -17.524 8.340 20.884 1.00 83.56 192 LEU A O 1
ATOM 1530 N N . LYS A 1 193 ? -17.951 6.267 20.142 1.00 75.88 193 LYS A N 1
ATOM 1531 C CA . LYS A 1 193 ? -19.390 6.494 19.984 1.00 75.88 193 LYS A CA 1
ATOM 1532 C C . LYS A 1 193 ? -20.035 6.621 21.366 1.00 75.88 193 LYS A C 1
ATOM 1534 O O . LYS A 1 193 ? -20.203 5.630 22.069 1.00 75.88 193 LYS A O 1
ATOM 1539 N N . LYS A 1 194 ? -20.430 7.841 21.754 1.00 53.47 194 LYS A N 1
ATOM 1540 C CA . LYS A 1 194 ? -21.300 8.058 22.923 1.00 53.47 194 LYS A CA 1
ATOM 1541 C C . LYS A 1 194 ? -22.530 7.155 22.795 1.00 53.47 194 LYS A C 1
ATOM 1543 O O . LYS A 1 194 ? -23.180 7.157 21.751 1.00 53.47 194 LYS A O 1
ATOM 1548 N N . HIS A 1 195 ? -22.871 6.428 23.858 1.00 53.06 195 HIS A N 1
ATOM 1549 C CA . HIS A 1 195 ? -24.168 5.770 23.982 1.00 53.06 195 HIS A CA 1
ATOM 1550 C C . HIS A 1 195 ? -25.274 6.837 23.906 1.00 53.06 195 HIS A C 1
ATOM 1552 O O . HIS A 1 195 ? -25.630 7.441 24.913 1.00 53.06 195 HIS A O 1
ATOM 1558 N N . ALA A 1 196 ? -25.817 7.099 22.717 1.00 44.25 196 ALA A N 1
ATOM 1559 C CA . ALA A 1 196 ? -26.914 8.051 22.521 1.00 44.25 196 ALA A CA 1
ATOM 1560 C C . ALA A 1 196 ? -28.277 7.519 23.021 1.00 44.25 196 ALA A C 1
ATOM 1562 O O . ALA A 1 196 ? -29.314 8.104 22.734 1.00 44.25 196 ALA A O 1
ATOM 1563 N N . SER A 1 197 ? -28.299 6.416 23.770 1.00 43.22 197 SER A N 1
ATOM 1564 C CA . SER A 1 197 ? -29.490 5.911 24.454 1.00 43.22 197 SER A CA 1
ATOM 1565 C C . SER A 1 197 ? -29.098 5.003 25.623 1.00 43.22 197 SER A C 1
ATOM 1567 O O . SER A 1 197 ? -29.022 3.785 25.499 1.00 43.22 197 SER A O 1
ATOM 1569 N N . VAL A 1 198 ? -28.854 5.592 26.791 1.00 43.97 198 VAL A N 1
ATOM 1570 C CA . VAL A 1 198 ? -29.075 4.880 28.055 1.00 43.97 198 VAL A CA 1
ATOM 1571 C C . VAL A 1 198 ? -30.136 5.667 28.803 1.00 43.97 198 VAL A C 1
ATOM 1573 O O . VAL A 1 198 ? -29.861 6.704 29.397 1.00 43.97 198 VAL A O 1
ATOM 1576 N N . SER A 1 199 ? -31.370 5.175 28.693 1.00 39.66 199 SER A N 1
ATOM 1577 C CA . SER A 1 199 ? -32.425 5.453 29.659 1.00 39.66 199 SER A CA 1
ATOM 1578 C C . SER A 1 199 ? -31.915 5.058 31.051 1.00 39.66 199 SER A C 1
ATOM 1580 O O . SER A 1 199 ? -31.308 4.003 31.218 1.00 39.66 199 SER A O 1
ATOM 1582 N N . GLU A 1 200 ? -32.164 5.935 32.014 1.00 43.53 200 GLU A N 1
ATOM 1583 C CA . GLU A 1 200 ? -31.606 6.110 33.367 1.00 43.53 200 GLU A CA 1
ATOM 1584 C C . GLU A 1 200 ? -31.445 4.920 34.345 1.00 43.53 200 GLU A C 1
ATOM 1586 O O . GLU A 1 200 ? -31.200 5.176 35.519 1.00 43.53 200 GLU A O 1
ATOM 1591 N N . THR A 1 201 ? -31.529 3.636 33.980 1.00 43.19 201 THR A N 1
ATOM 1592 C CA . THR A 1 201 ? -31.730 2.595 35.020 1.00 43.19 201 THR A CA 1
ATOM 1593 C C . THR A 1 201 ? -30.646 1.538 35.244 1.00 43.19 201 THR A C 1
ATOM 1595 O O . THR A 1 201 ? -30.840 0.731 36.147 1.00 43.19 201 THR A O 1
ATOM 1598 N N . VAL A 1 202 ? -29.497 1.513 34.549 1.00 41.66 202 VAL A N 1
ATOM 1599 C CA . VAL A 1 202 ? -28.394 0.588 34.930 1.00 41.66 202 VAL A CA 1
ATOM 1600 C C . VAL A 1 202 ? -26.998 1.172 34.631 1.00 41.66 202 VAL A C 1
ATOM 1602 O O . VAL A 1 202 ? -26.749 1.570 33.492 1.00 41.66 202 VAL A O 1
ATOM 1605 N N . PRO A 1 203 ? -26.055 1.206 35.600 1.00 39.09 203 PRO A N 1
ATOM 1606 C CA . PRO A 1 203 ? -24.711 1.736 35.380 1.00 39.09 203 PRO A CA 1
ATOM 1607 C C . PRO A 1 203 ? -23.713 0.680 34.851 1.00 39.09 203 PRO A C 1
ATOM 1609 O O . PRO A 1 203 ? -23.370 -0.238 35.583 1.00 39.09 203 PRO A O 1
ATOM 1612 N N . ALA A 1 204 ? -23.229 0.917 33.615 1.00 44.31 204 ALA A N 1
ATOM 1613 C CA . ALA A 1 204 ? -21.878 0.713 33.026 1.00 44.31 204 ALA A CA 1
ATOM 1614 C C . ALA A 1 204 ? -21.183 -0.689 33.097 1.00 44.31 204 ALA A C 1
ATOM 1616 O O . ALA A 1 204 ? -21.586 -1.516 33.903 1.00 44.31 204 ALA A O 1
ATOM 1617 N N . PRO A 1 205 ? -20.097 -0.996 32.330 1.00 48.81 205 PRO A N 1
ATOM 1618 C CA . PRO A 1 205 ? -19.337 -0.147 31.398 1.00 48.81 205 PRO A CA 1
ATOM 1619 C C . PRO A 1 205 ? -18.933 -0.816 30.040 1.00 48.81 205 PRO A C 1
ATOM 1621 O O . PRO A 1 205 ? -18.777 -2.024 29.929 1.00 48.81 205 PRO A O 1
ATOM 1624 N N . HIS A 1 206 ? -18.686 0.004 29.009 1.00 42.28 206 HIS A N 1
ATOM 1625 C CA . HIS A 1 206 ? -17.974 -0.327 27.752 1.00 42.28 206 HIS A CA 1
ATOM 1626 C C . HIS A 1 206 ? -18.595 -1.375 26.796 1.00 42.28 206 HIS A C 1
ATOM 1628 O O . HIS A 1 206 ? -18.059 -2.470 26.645 1.00 42.28 206 HIS A O 1
ATOM 1634 N N . GLN A 1 207 ? -19.631 -1.025 26.020 1.00 50.94 207 GLN A N 1
ATOM 1635 C CA . GLN A 1 207 ? -19.946 -1.821 24.821 1.00 50.94 207 GLN A CA 1
ATOM 1636 C C . GLN A 1 207 ? -20.595 -1.001 23.699 1.00 50.94 207 GLN A C 1
ATOM 1638 O O . GLN A 1 207 ? -21.658 -0.413 23.865 1.00 50.94 207 GLN A O 1
ATOM 1643 N N . ALA A 1 208 ? -19.967 -0.997 22.523 1.00 39.34 208 ALA A N 1
ATOM 1644 C CA . ALA A 1 208 ? -20.481 -0.328 21.334 1.00 39.34 208 ALA A CA 1
ATOM 1645 C C . ALA A 1 208 ? -21.588 -1.161 20.665 1.00 39.34 208 ALA A C 1
ATOM 1647 O O . ALA A 1 208 ? -21.345 -2.290 20.242 1.00 39.34 208 ALA A O 1
ATOM 1648 N N . SER A 1 209 ? -22.784 -0.587 20.520 1.00 42.31 209 SER A N 1
ATOM 1649 C CA . SER A 1 209 ? -23.854 -1.125 19.672 1.00 42.31 209 SER A CA 1
ATOM 1650 C C . SER A 1 209 ? -23.765 -0.495 18.280 1.00 42.31 209 SER A C 1
ATOM 1652 O O . SER A 1 209 ? -23.808 0.730 18.142 1.00 42.31 209 SER A O 1
ATOM 1654 N N . PHE A 1 210 ? -23.622 -1.316 17.239 1.00 42.81 210 PHE A N 1
ATOM 1655 C CA . PHE A 1 210 ? -23.844 -0.895 15.857 1.00 42.81 210 PHE A CA 1
ATOM 1656 C C . PHE A 1 210 ? -25.229 -1.380 15.423 1.00 42.81 210 PHE A C 1
ATOM 1658 O O . PHE A 1 210 ? -25.436 -2.569 15.199 1.00 42.81 210 PHE A O 1
ATOM 1665 N N . GLY A 1 211 ? -26.172 -0.443 15.312 1.00 39.25 211 GLY A N 1
ATOM 1666 C CA . GLY A 1 211 ? -27.450 -0.673 14.648 1.00 39.25 211 GLY A CA 1
ATOM 1667 C C . GLY A 1 211 ? -27.253 -0.819 13.138 1.00 39.25 211 GLY A C 1
ATOM 1668 O O . GLY A 1 211 ? -26.578 0.000 12.515 1.00 39.25 211 GLY A O 1
ATOM 1669 N N . SER A 1 212 ? -27.837 -1.873 12.572 1.00 38.69 212 SER A N 1
ATOM 1670 C CA . SER A 1 212 ? -28.069 -2.026 11.136 1.00 38.69 212 SER A CA 1
ATOM 1671 C C . SER A 1 212 ? -29.208 -1.090 10.721 1.00 38.69 212 SER A C 1
ATOM 1673 O O . SER A 1 212 ? -30.207 -0.964 11.429 1.00 38.69 212 SER A O 1
ATOM 1675 N N . VAL A 1 213 ? -29.029 -0.410 9.590 1.00 36.31 213 VAL A N 1
ATOM 1676 C CA . VAL A 1 213 ? -30.094 0.326 8.899 1.00 36.31 213 VAL A CA 1
ATOM 1677 C C . VAL A 1 213 ? -30.670 -0.617 7.840 1.00 36.31 213 VAL A C 1
ATOM 1679 O O . VAL A 1 213 ? -29.893 -1.239 7.113 1.00 36.31 213 VAL A O 1
ATOM 1682 N N . ASN A 1 214 ? -32.000 -0.757 7.836 1.00 32.47 214 ASN A N 1
ATOM 1683 C CA . ASN A 1 214 ? -32.794 -1.441 6.805 1.00 32.47 214 ASN A CA 1
ATOM 1684 C C . ASN A 1 214 ? -32.794 -0.665 5.487 1.00 32.47 214 ASN A C 1
ATOM 1686 O O . ASN A 1 214 ? -32.820 0.585 5.557 1.00 32.47 214 ASN A O 1
#

Radius of gyration: 26.56 Å; chains: 1; bounding box: 55×44×110 Å

pLDDT: mean 77.48, std 21.56, range [32.47, 98.06]